Protein AF-0000000076810226 (afdb_homodimer)

Nearest PDB structures (foldseek):
  4o9y-assembly2_G  TM=5.290E-01  e=8.626E+00  Photorhabdus luminescens
  4o9y-assembly2_J  TM=5.041E-01  e=9.172E+00  Photorhabdus luminescens
  3mg2-assembly2_A  TM=4.143E-01  e=9.753E+00  Synechocystis sp. PCC 6803
  8tv0-assembly1_E  TM=2.786E-01  e=3.653E+00  Xenorhabdus nematophila
  4o9y-assembly2_G  TM=5.292E-01  e=8.614E+00  Photorhabdus luminescens

Structure (mmCIF, N/CA/C/O backbone):
data_AF-0000000076810226-model_v1
#
loop_
_entity.id
_entity.type
_entity.pdbx_description
1 polymer 'Calcineurin-like phosphoesterase domain-containing protein'
#
loop_
_atom_site.group_PDB
_atom_site.id
_atom_site.type_symbol
_atom_site.label_atom_id
_atom_site.label_alt_id
_atom_site.label_comp_id
_atom_site.label_asym_id
_atom_site.label_entity_id
_atom_site.label_seq_id
_atom_site.pdbx_PDB_ins_code
_atom_site.Cartn_x
_atom_site.Cartn_y
_atom_site.Cartn_z
_atom_site.occupancy
_atom_site.B_iso_or_equiv
_atom_site.auth_seq_id
_atom_site.auth_comp_id
_atom_site.auth_asym_id
_atom_site.auth_atom_id
_atom_site.pdbx_PDB_model_num
ATOM 1 N N . GLN A 1 1 ? 3.547 16.016 26.719 1 30.11 1 GLN A N 1
ATOM 2 C CA . GLN A 1 1 ? 2.854 15.977 25.438 1 30.11 1 GLN A CA 1
ATOM 3 C C . GLN A 1 1 ? 2.711 14.547 24.938 1 30.11 1 GLN A C 1
ATOM 5 O O . GLN A 1 1 ? 3.701 13.82 24.812 1 30.11 1 GLN A O 1
ATOM 10 N N . LYS A 1 2 ? 1.796 13.828 25.078 1 39.88 2 LYS A N 1
ATOM 11 C CA . LYS A 1 2 ? 1.624 12.414 24.75 1 39.88 2 LYS A CA 1
ATOM 12 C C . LYS A 1 2 ? 2.08 12.117 23.328 1 39.88 2 LYS A C 1
ATOM 14 O O . LYS A 1 2 ? 1.563 12.695 22.375 1 39.88 2 LYS A O 1
ATOM 19 N N . ASN A 1 3 ? 3.283 11.867 22.906 1 47.28 3 ASN A N 1
ATOM 20 C CA . ASN A 1 3 ? 3.93 11.617 21.625 1 47.28 3 ASN A CA 1
ATOM 21 C C . ASN A 1 3 ? 3.133 10.625 20.781 1 47.28 3 ASN A C 1
ATOM 23 O O . ASN A 1 3 ? 3.283 9.414 20.922 1 47.28 3 ASN A O 1
ATOM 27 N N . SER A 1 4 ? 1.855 10.922 20.656 1 57.16 4 SER A N 1
ATOM 28 C CA . SER A 1 4 ? 1.025 10 19.891 1 57.16 4 SER A CA 1
ATOM 29 C C . SER A 1 4 ? 1.732 9.555 18.609 1 57.16 4 SER A C 1
ATOM 31 O O . SER A 1 4 ? 2.299 10.375 17.891 1 57.16 4 SER A O 1
ATOM 33 N N . LEU A 1 5 ? 2.115 8.281 18.453 1 73.5 5 LEU A N 1
ATOM 34 C CA . LEU A 1 5 ? 2.75 7.629 17.328 1 73.5 5 LEU A CA 1
ATOM 35 C C . LEU A 1 5 ? 1.999 7.93 16.031 1 73.5 5 LEU A C 1
ATOM 37 O O . LEU A 1 5 ? 0.767 7.988 16.016 1 73.5 5 LEU A O 1
ATOM 41 N N . ALA A 1 6 ? 2.621 8.469 15.102 1 87.44 6 ALA A N 1
ATOM 42 C CA . ALA A 1 6 ? 2.047 8.641 13.766 1 87.44 6 ALA A CA 1
ATOM 43 C C . ALA A 1 6 ? 1.325 7.371 13.32 1 87.44 6 ALA A C 1
ATOM 45 O O . ALA A 1 6 ? 1.824 6.258 13.523 1 87.44 6 ALA A O 1
ATOM 46 N N . PRO A 1 7 ? 0.094 7.566 12.875 1 94.69 7 PRO A N 1
ATOM 47 C CA . PRO A 1 7 ? -0.571 6.367 12.359 1 94.69 7 PRO A CA 1
ATOM 48 C C . PRO A 1 7 ? 0.203 5.707 11.219 1 94.69 7 PRO A C 1
ATOM 50 O O . PRO A 1 7 ? 0.949 6.379 10.508 1 94.69 7 PRO A O 1
ATOM 53 N N . ALA A 1 8 ? 0.006 4.406 11.141 1 97.19 8 ALA A N 1
ATOM 54 C CA . ALA A 1 8 ? 0.662 3.621 10.094 1 97.19 8 ALA A CA 1
ATOM 55 C C . ALA A 1 8 ? -0.347 2.76 9.344 1 97.19 8 ALA A C 1
ATOM 57 O O . ALA A 1 8 ? -1.464 2.541 9.812 1 97.19 8 ALA A O 1
ATOM 58 N N . LEU A 1 9 ? 0.029 2.424 8.156 1 98.38 9 LEU A N 1
ATOM 59 C CA . LEU A 1 9 ? -0.697 1.476 7.32 1 98.38 9 LEU A CA 1
ATOM 60 C C . LEU A 1 9 ? 0.192 0.297 6.934 1 98.38 9 LEU A C 1
ATOM 62 O O . LEU A 1 9 ? 1.419 0.417 6.926 1 98.38 9 LEU A O 1
ATOM 66 N N . SER A 1 10 ? -0.451 -0.823 6.695 1 97.94 10 SER A N 1
ATOM 67 C CA . SER A 1 10 ? 0.273 -1.998 6.223 1 97.94 10 SER A CA 1
ATOM 68 C C . SER A 1 10 ? -0.376 -2.582 4.969 1 97.94 10 SER A C 1
ATOM 70 O O . SER A 1 10 ? -1.589 -2.467 4.781 1 97.94 10 SER A O 1
ATOM 72 N N . PHE A 1 11 ? 0.428 -3.156 4.09 1 97.62 11 PHE A N 1
ATOM 73 C CA . PHE A 1 11 ? -0.043 -3.742 2.84 1 97.62 11 PHE A CA 1
ATOM 74 C C . PHE A 1 11 ? 0.422 -5.188 2.711 1 97.62 11 PHE A C 1
ATOM 76 O O . PHE A 1 11 ? 1.622 -5.465 2.744 1 97.62 11 PHE A O 1
ATOM 83 N N . PHE A 1 12 ? -0.546 -6.059 2.629 1 95.25 12 PHE A N 1
ATOM 84 C CA . PHE A 1 12 ? -0.342 -7.484 2.404 1 95.25 12 PHE A CA 1
ATOM 85 C C . PHE A 1 12 ? -1.05 -7.938 1.134 1 95.25 12 PHE A C 1
ATOM 87 O O . PHE A 1 12 ? -2.137 -7.453 0.816 1 95.25 12 PHE A O 1
ATOM 94 N N . HIS A 1 13 ? -0.438 -8.977 0.531 1 95.75 13 HIS A N 1
ATOM 95 C CA . HIS A 1 13 ? -1.184 -9.531 -0.595 1 95.75 13 HIS A CA 1
ATOM 96 C C . HIS A 1 13 ? -2.168 -10.602 -0.133 1 95.75 13 HIS A C 1
ATOM 98 O O . HIS A 1 13 ? -3.346 -10.562 -0.494 1 95.75 13 HIS A O 1
ATOM 104 N N . ILE A 1 14 ? -1.67 -11.562 0.641 1 96.12 14 ILE A N 1
ATOM 105 C CA . ILE A 1 14 ? -2.492 -12.656 1.157 1 96.12 14 ILE A CA 1
ATOM 106 C C . ILE A 1 14 ? -3.025 -12.289 2.539 1 96.12 14 ILE A C 1
ATOM 108 O O . ILE A 1 14 ? -2.258 -11.914 3.428 1 96.12 14 ILE A O 1
ATOM 112 N N . PRO A 1 15 ? -4.32 -12.406 2.768 1 97.44 15 PRO A N 1
ATOM 113 C CA . PRO A 1 15 ? -4.887 -12.094 4.082 1 97.44 15 PRO A CA 1
ATOM 114 C C . PRO A 1 15 ? -4.441 -13.07 5.168 1 97.44 15 PRO A C 1
ATOM 116 O O . PRO A 1 15 ? -4.145 -14.227 4.871 1 97.44 15 PRO A O 1
ATOM 119 N N . ASN A 1 16 ? -4.344 -12.57 6.391 1 96.5 16 ASN A N 1
ATOM 120 C CA . ASN A 1 16 ? -4.234 -13.477 7.527 1 96.5 16 ASN A CA 1
ATOM 121 C C . ASN A 1 16 ? -5.555 -14.188 7.809 1 96.5 16 ASN A C 1
ATOM 123 O O . ASN A 1 16 ? -6.621 -13.695 7.434 1 96.5 16 ASN A O 1
ATOM 127 N N . PRO A 1 17 ? -5.562 -15.258 8.523 1 97.75 17 PRO A N 1
ATOM 128 C CA . PRO A 1 17 ? -6.758 -16.094 8.656 1 97.75 17 PRO A CA 1
ATOM 129 C C . PRO A 1 17 ? -7.91 -15.367 9.352 1 97.75 17 PRO A C 1
ATOM 131 O O . PRO A 1 17 ? -9.078 -15.609 9.031 1 97.75 17 PRO A O 1
ATOM 134 N N . GLU A 1 18 ? -7.574 -14.414 10.227 1 98.44 18 GLU A N 1
ATOM 135 C CA . GLU A 1 18 ? -8.609 -13.734 11.008 1 98.44 18 GLU A CA 1
ATOM 136 C C . GLU A 1 18 ? -9.531 -12.93 10.102 1 98.44 18 GLU A C 1
ATOM 138 O O . GLU A 1 18 ? -10.641 -12.57 10.508 1 98.44 18 GLU A O 1
ATOM 143 N N . VAL A 1 19 ? -9.094 -12.672 8.914 1 98.5 19 VAL A N 1
ATOM 144 C CA . VAL A 1 19 ? -9.898 -11.883 7.98 1 98.5 19 VAL A CA 1
ATOM 145 C C . VAL A 1 19 ? -11.188 -12.633 7.652 1 98.5 19 VAL A C 1
ATOM 147 O O . VAL A 1 19 ? -12.219 -12.016 7.387 1 98.5 19 VAL A O 1
ATOM 150 N N . ARG A 1 20 ? -11.211 -13.906 7.738 1 98.5 20 ARG A N 1
ATOM 151 C CA . ARG A 1 20 ? -12.406 -14.703 7.496 1 98.5 20 ARG A CA 1
ATOM 152 C C . ARG A 1 20 ? -13.516 -14.328 8.469 1 98.5 20 ARG A C 1
ATOM 154 O O . ARG A 1 20 ? -14.703 -14.398 8.133 1 98.5 20 ARG A O 1
ATOM 161 N N . GLU A 1 21 ? -13.148 -13.953 9.625 1 98.19 21 GLU A N 1
ATOM 162 C CA . GLU A 1 21 ? -14.102 -13.68 10.695 1 98.19 21 GLU A CA 1
ATOM 163 C C . GLU A 1 21 ? -14.891 -12.406 10.422 1 98.19 21 GLU A C 1
ATOM 165 O O . GLU A 1 21 ? -15.922 -12.156 11.047 1 98.19 21 GLU A O 1
ATOM 170 N N . LEU A 1 22 ? -14.461 -11.648 9.492 1 98.56 22 LEU A N 1
ATOM 171 C CA . LEU A 1 22 ? -15.125 -10.391 9.195 1 98.56 22 LEU A CA 1
ATOM 172 C C . LEU A 1 22 ? -16.5 -10.625 8.57 1 98.56 22 LEU A C 1
ATOM 174 O O . LEU A 1 22 ? -17.344 -9.727 8.547 1 98.56 22 LEU A O 1
ATOM 178 N N . TRP A 1 23 ? -16.703 -11.828 8.086 1 98.06 23 TRP A N 1
ATOM 179 C CA . TRP A 1 23 ? -18.016 -12.211 7.578 1 98.06 23 TRP A CA 1
ATOM 180 C C . TRP A 1 23 ? -19.094 -11.984 8.633 1 98.06 23 TRP A C 1
ATOM 182 O O . TRP A 1 23 ? -20.234 -11.641 8.297 1 98.06 23 TRP A O 1
ATOM 192 N N . TYR A 1 24 ? -18.734 -12.039 9.867 1 97.94 24 TYR A N 1
ATOM 193 C CA . TYR A 1 24 ? -19.703 -12 10.953 1 97.94 24 TYR A CA 1
ATOM 194 C C . TYR A 1 24 ? -19.781 -10.609 11.57 1 97.94 24 TYR A C 1
ATOM 196 O O . TYR A 1 24 ? -20.391 -10.422 12.625 1 97.94 24 TYR A O 1
ATOM 204 N N . THR A 1 25 ? -19.156 -9.617 10.922 1 97.5 25 THR A N 1
ATOM 205 C CA . THR A 1 25 ? -19.109 -8.266 11.461 1 97.5 25 THR A CA 1
ATOM 206 C C . THR A 1 25 ? -19.828 -7.285 10.539 1 97.5 25 THR A C 1
ATOM 208 O O . THR A 1 25 ? -20.359 -7.684 9.508 1 97.5 25 THR A O 1
ATOM 211 N N . ASP A 1 26 ? -19.906 -6.035 11.008 1 97.31 26 ASP A N 1
ATOM 212 C CA . ASP A 1 26 ? -20.453 -4.977 10.18 1 97.31 26 ASP A CA 1
ATOM 213 C C . ASP A 1 26 ? -19.422 -4.426 9.211 1 97.31 26 ASP A C 1
ATOM 215 O O . ASP A 1 26 ? -18.969 -3.281 9.352 1 97.31 26 ASP A O 1
ATOM 219 N N . PHE A 1 27 ? -19.094 -5.203 8.227 1 98.25 27 PHE A N 1
ATOM 220 C CA . PHE A 1 27 ? -18.109 -4.793 7.234 1 98.25 27 PHE A CA 1
ATOM 221 C C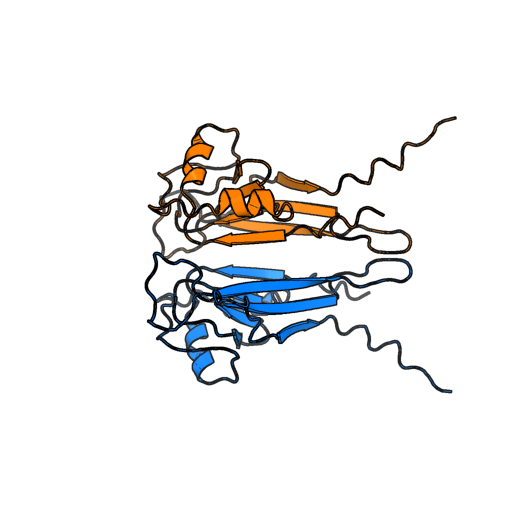 . PHE A 1 27 ? -18.75 -3.902 6.172 1 98.25 27 PHE A C 1
ATOM 223 O O . PHE A 1 27 ? -19.969 -3.865 6.039 1 98.25 27 PHE A O 1
ATOM 230 N N . LYS A 1 28 ? -17.984 -3.15 5.473 1 98.62 28 LYS A N 1
ATOM 231 C CA . LYS A 1 28 ? -18.422 -2.324 4.352 1 98.62 28 LYS A CA 1
ATOM 232 C C . LYS A 1 28 ? -17.875 -2.85 3.029 1 98.62 28 LYS A C 1
ATOM 234 O O . LYS A 1 28 ? -16.656 -3.076 2.906 1 98.62 28 LYS A O 1
ATOM 239 N N . GLY A 1 29 ? -18.75 -2.963 2.021 1 98.19 29 GLY A N 1
ATOM 240 C CA . GLY A 1 29 ? -18.359 -3.502 0.73 1 98.19 29 GLY A CA 1
ATOM 241 C C . GLY A 1 29 ? -18.922 -4.879 0.458 1 98.19 29 GLY A C 1
ATOM 242 O O . GLY A 1 29 ? -19.969 -5.242 1.011 1 98.19 29 GLY A O 1
ATOM 243 N N . GLU A 1 30 ? -18.234 -5.621 -0.425 1 97.75 30 GLU A N 1
ATOM 244 C CA . GLU A 1 30 ? -18.797 -6.879 -0.904 1 97.75 30 GLU A CA 1
ATOM 245 C C . GLU A 1 30 ? -17.906 -8.055 -0.541 1 97.75 30 GLU A C 1
ATOM 247 O O . GLU A 1 3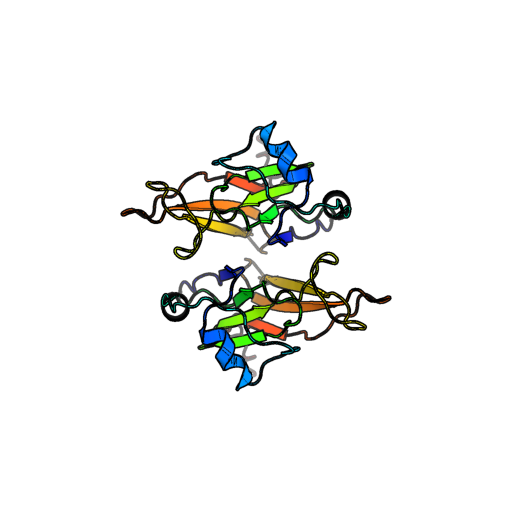0 ? -16.703 -8.031 -0.807 1 97.75 30 GLU A O 1
ATOM 252 N N . TYR A 1 31 ? -18.5 -9.023 0.134 1 97.62 31 TYR A N 1
ATOM 253 C CA . TYR A 1 31 ? -17.922 -10.312 0.474 1 97.62 31 TYR A CA 1
ATOM 254 C C . TYR A 1 31 ? -18.484 -11.422 -0.408 1 97.62 31 TYR A C 1
ATOM 256 O O . TYR A 1 31 ? -19.438 -12.109 -0.022 1 97.62 31 TYR A O 1
ATOM 264 N N . GLN A 1 32 ? -17.797 -11.711 -1.591 1 97.19 32 GLN A N 1
ATOM 265 C CA . GLN A 1 32 ? -18.438 -12.508 -2.623 1 97.19 32 GLN A CA 1
ATOM 266 C C . GLN A 1 32 ? -17.734 -13.852 -2.799 1 97.19 32 GLN A C 1
ATOM 268 O O . GLN A 1 32 ? -18.141 -14.672 -3.621 1 97.19 32 GLN A O 1
ATOM 273 N N . GLU A 1 33 ? -16.672 -14.109 -2.133 1 97.44 33 GLU A N 1
ATOM 274 C CA . GLU A 1 33 ? -15.977 -15.391 -2.166 1 97.44 33 GLU A CA 1
ATOM 275 C C . GLU A 1 33 ? -15.25 -15.648 -0.852 1 97.44 33 GLU A C 1
ATOM 277 O O . GLU A 1 33 ? -15.031 -14.734 -0.06 1 97.44 33 GLU A O 1
ATOM 282 N N . GLY A 1 34 ? -14.93 -16.922 -0.662 1 97.56 34 GLY A N 1
ATOM 283 C CA . GLY A 1 34 ? -14.141 -17.25 0.515 1 97.56 34 GLY A CA 1
ATOM 284 C C . GLY A 1 34 ? -12.797 -16.547 0.552 1 97.56 34 GLY A C 1
ATOM 285 O O . GLY A 1 34 ? -12.188 -16.312 -0.492 1 97.56 34 GLY A O 1
ATOM 286 N N . VAL A 1 35 ? -12.391 -16.266 1.744 1 98.19 35 VAL A N 1
ATOM 287 C CA . VAL A 1 35 ? -11.102 -15.594 1.908 1 98.19 35 VAL A CA 1
ATOM 288 C C . VAL A 1 35 ? -9.969 -16.594 1.712 1 98.19 35 VAL A C 1
ATOM 290 O O . VAL A 1 35 ? -9.852 -17.562 2.471 1 98.19 35 VAL A O 1
ATOM 293 N N . ALA A 1 36 ? -9.133 -16.391 0.644 1 97.12 36 ALA A N 1
ATOM 294 C CA . ALA A 1 36 ? -7.938 -17.203 0.421 1 97.12 36 ALA A CA 1
ATOM 295 C C . ALA A 1 36 ? -6.766 -16.719 1.266 1 97.12 36 ALA A C 1
ATOM 297 O O . ALA A 1 36 ? -5.848 -16.078 0.75 1 97.12 36 ALA A O 1
ATOM 298 N N . CYS A 1 37 ? -6.785 -17.094 2.494 1 96.19 37 CYS A N 1
ATOM 299 C CA . CYS A 1 37 ? -5.816 -16.609 3.477 1 96.19 37 CYS A CA 1
ATOM 300 C C . CYS A 1 37 ? -4.699 -17.625 3.676 1 96.19 37 CYS A C 1
ATOM 302 O O . CYS A 1 37 ? -4.758 -18.734 3.145 1 96.19 37 CYS A O 1
ATOM 304 N N . SER A 1 38 ? -3.715 -17.188 4.398 1 92.88 38 SER A N 1
ATOM 305 C CA . SER A 1 38 ? -2.652 -18.094 4.801 1 92.88 38 SER A CA 1
ATOM 306 C C . SER A 1 38 ? -3.205 -19.266 5.605 1 92.88 38 SER A C 1
ATOM 308 O O . SER A 1 38 ? -4.191 -19.125 6.332 1 92.88 38 SER A O 1
ATOM 310 N N . LEU A 1 39 ? -2.549 -20.344 5.48 1 91.25 39 LEU A N 1
ATOM 311 C CA . LEU A 1 39 ? -2.975 -21.531 6.223 1 91.25 39 LEU A CA 1
ATOM 312 C C . LEU A 1 39 ? -2.574 -21.422 7.688 1 91.25 39 LEU A C 1
ATOM 314 O O . LEU A 1 39 ? -3.299 -21.891 8.57 1 91.25 39 LEU A O 1
ATOM 318 N N . ILE A 1 40 ? -1.525 -20.734 7.859 1 90.62 40 ILE A N 1
ATOM 319 C CA . ILE A 1 40 ? -0.962 -20.625 9.203 1 90.62 40 ILE A CA 1
ATOM 320 C C . ILE A 1 40 ? -1.235 -19.234 9.773 1 90.62 40 ILE A C 1
ATOM 322 O O . ILE A 1 40 ? -1.101 -18.234 9.07 1 90.62 40 ILE A O 1
ATOM 326 N N . ASN A 1 41 ? -1.638 -19.203 11.031 1 93.38 41 ASN A N 1
ATOM 327 C CA . ASN A 1 41 ? -1.733 -17.953 11.773 1 93.38 41 ASN A CA 1
ATOM 328 C C . ASN A 1 41 ? -0.398 -17.578 12.406 1 93.38 41 ASN A C 1
ATOM 330 O O . ASN A 1 41 ? 0.016 -18.172 13.398 1 93.38 41 ASN A O 1
ATOM 334 N N . SER A 1 42 ? 0.23 -16.641 11.836 1 90.56 42 SER A N 1
ATOM 335 C CA . SER A 1 42 ? 1.569 -16.266 12.281 1 90.56 42 SER A CA 1
ATOM 336 C C . SER A 1 42 ? 1.513 -15.352 13.5 1 90.56 42 SER A C 1
ATOM 338 O O . SER A 1 42 ? 2.537 -15.078 14.125 1 90.56 42 SER A O 1
ATOM 340 N N . GLY A 1 43 ? 0.384 -14.828 13.867 1 94.62 43 GLY A N 1
ATOM 341 C CA . GLY A 1 43 ? 0.247 -13.883 14.969 1 94.62 43 GLY A CA 1
ATOM 342 C C . GLY A 1 43 ? 0.407 -12.438 14.539 1 94.62 43 GLY A C 1
ATOM 343 O O . GLY A 1 43 ? 0.628 -11.562 15.375 1 94.62 43 GLY A O 1
ATOM 344 N N . VAL A 1 44 ? 0.287 -12.242 13.289 1 95 44 VAL A N 1
ATOM 345 C CA . VAL A 1 44 ? 0.534 -10.906 12.758 1 95 44 VAL A CA 1
ATOM 346 C C . VAL A 1 44 ? -0.501 -9.93 13.312 1 95 44 VAL A C 1
ATOM 348 O O . VAL A 1 44 ? -0.164 -8.797 13.68 1 95 44 VAL A O 1
ATOM 351 N N . LEU A 1 45 ? -1.755 -10.352 13.406 1 97.56 45 LEU A N 1
ATOM 352 C CA . LEU A 1 45 ? -2.777 -9.461 13.945 1 97.56 45 LEU A CA 1
ATOM 353 C C . LEU A 1 45 ? -2.443 -9.047 15.375 1 97.56 45 LEU A C 1
ATOM 355 O O . LEU A 1 45 ? -2.459 -7.855 15.703 1 97.56 45 LEU A O 1
ATOM 359 N N . ASP A 1 46 ? -2.092 -9.984 16.188 1 97.81 46 ASP A N 1
ATOM 360 C CA . ASP A 1 46 ? -1.76 -9.688 17.578 1 97.81 46 ASP A CA 1
ATOM 361 C C . ASP A 1 46 ? -0.579 -8.719 17.656 1 97.81 46 ASP A C 1
ATOM 363 O O . ASP A 1 46 ? -0.564 -7.828 18.516 1 97.81 46 ASP A O 1
ATOM 367 N N . THR A 1 47 ? 0.354 -8.969 16.812 1 96.31 47 THR A N 1
ATOM 368 C CA . THR A 1 47 ? 1.532 -8.109 16.797 1 96.31 47 THR A CA 1
ATOM 369 C C . THR A 1 47 ? 1.156 -6.684 16.406 1 96.31 47 THR A C 1
ATOM 371 O O . THR A 1 47 ? 1.553 -5.727 17.078 1 96.31 47 THR A O 1
ATOM 374 N N . LEU A 1 48 ? 0.384 -6.52 15.344 1 96.88 48 LEU A N 1
ATOM 375 C CA . LEU A 1 48 ? -0.032 -5.195 14.898 1 96.88 48 LEU A CA 1
ATOM 376 C C . LEU A 1 48 ? -0.844 -4.488 15.984 1 96.88 48 LEU A C 1
ATOM 378 O O . LEU A 1 48 ? -0.658 -3.293 16.219 1 96.88 48 LEU A O 1
ATOM 382 N N . VAL A 1 49 ? -1.686 -5.227 16.641 1 97.69 49 VAL A N 1
ATOM 383 C CA . VAL A 1 49 ? -2.512 -4.66 17.703 1 97.69 49 VAL A CA 1
ATOM 384 C C . VAL A 1 49 ? -1.623 -4.191 18.859 1 97.69 49 VAL A C 1
ATOM 386 O O . VAL A 1 49 ? -1.822 -3.102 19.406 1 97.69 49 VAL A O 1
ATOM 389 N N . SER A 1 50 ? -0.657 -4.961 19.172 1 96.88 50 SER A N 1
ATOM 390 C CA . SER A 1 50 ? 0.235 -4.633 20.281 1 96.88 50 SER A CA 1
ATOM 391 C C . SER A 1 50 ? 1.061 -3.387 19.984 1 96.88 50 SER A C 1
ATOM 393 O O . SER A 1 50 ? 1.371 -2.609 20.891 1 96.88 50 SER A O 1
ATOM 395 N N . MET A 1 51 ? 1.458 -3.205 18.734 1 95.19 51 MET A N 1
ATOM 396 C CA . MET A 1 51 ? 2.221 -2.025 18.344 1 95.19 51 MET A CA 1
ATOM 397 C C . MET A 1 51 ? 1.38 -0.761 18.484 1 95.19 51 MET A C 1
ATOM 399 O O . MET A 1 51 ? 1.896 0.291 18.859 1 95.19 51 MET A O 1
ATOM 403 N N . GLY A 1 52 ? 0.112 -0.862 18.047 1 95.25 52 GLY A N 1
ATOM 404 C CA . GLY A 1 52 ? -0.859 0.175 18.359 1 95.25 52 GLY A CA 1
ATOM 405 C C . GLY A 1 52 ? -0.903 1.281 17.328 1 95.25 52 GLY A C 1
ATOM 406 O O . GLY A 1 52 ? -1.826 2.098 17.312 1 95.25 52 GLY A O 1
ATOM 407 N N . ASP A 1 53 ? 0.08 1.294 16.406 1 95.38 53 ASP A N 1
ATOM 408 C CA . ASP A 1 53 ? 0.166 2.42 15.484 1 95.38 53 ASP A CA 1
ATOM 409 C C . ASP A 1 53 ? -0.541 2.105 14.172 1 95.38 53 ASP A C 1
ATOM 411 O O . ASP A 1 53 ? -0.974 3.014 13.461 1 95.38 53 ASP A O 1
ATOM 415 N N . VAL A 1 54 ? -0.722 0.83 13.781 1 97.56 54 VAL A N 1
ATOM 416 C CA . VAL A 1 54 ? -1.328 0.465 12.5 1 97.56 54 VAL A CA 1
ATOM 417 C C . VAL A 1 54 ? -2.844 0.63 12.586 1 97.56 54 VAL A C 1
ATOM 419 O O . VAL A 1 54 ? -3.496 0.022 13.438 1 97.56 54 VAL A O 1
ATOM 422 N N . LYS A 1 55 ? -3.383 1.431 11.633 1 97.94 55 LYS A N 1
ATOM 423 C CA . LYS A 1 55 ? -4.809 1.738 11.68 1 97.94 55 LYS A CA 1
ATOM 424 C C . LYS A 1 55 ? -5.551 1.067 10.523 1 97.94 55 LYS A C 1
ATOM 426 O O . LYS A 1 55 ? -6.781 0.952 10.555 1 97.94 55 LYS A O 1
ATOM 431 N N . GLY A 1 56 ? -4.816 0.639 9.562 1 98.5 56 GLY A N 1
ATOM 432 C CA . GLY A 1 56 ? -5.391 -0.051 8.414 1 98.5 56 GLY A CA 1
ATOM 433 C C . GLY A 1 56 ? -4.426 -1.019 7.758 1 98.5 56 GLY A C 1
ATOM 434 O O . GLY A 1 56 ? -3.234 -0.732 7.641 1 98.5 56 GLY A O 1
ATOM 435 N N . VAL A 1 57 ? -4.953 -2.141 7.398 1 98.69 57 VAL A N 1
ATOM 436 C CA . VAL A 1 57 ? -4.246 -3.133 6.59 1 98.69 57 VAL A CA 1
ATOM 437 C C . VAL A 1 57 ? -4.957 -3.309 5.25 1 98.69 57 VAL A C 1
ATOM 439 O O . VAL A 1 57 ? -6.18 -3.49 5.207 1 98.69 57 VAL A O 1
ATOM 442 N N . PHE A 1 58 ? -4.191 -3.289 4.172 1 98.56 58 PHE A N 1
ATOM 443 C CA . PHE A 1 58 ? -4.766 -3.404 2.836 1 98.56 58 PHE A CA 1
ATOM 444 C C . PHE A 1 58 ? -4.312 -4.695 2.162 1 98.56 58 PHE A C 1
ATOM 446 O O . PHE A 1 58 ? -3.139 -5.059 2.232 1 98.56 58 PHE A O 1
ATOM 453 N N . LEU A 1 59 ? -5.277 -5.352 1.566 1 98.19 59 LEU A N 1
ATOM 454 C CA . LEU A 1 59 ? -5.113 -6.723 1.103 1 98.19 59 LEU A CA 1
ATOM 455 C C . LEU A 1 59 ? -5.414 -6.836 -0.388 1 98.19 59 LEU A C 1
ATOM 457 O O . LEU A 1 59 ? -6.109 -5.984 -0.95 1 98.19 59 LEU A O 1
ATOM 461 N N . GLY A 1 60 ? -4.945 -7.895 -1.038 1 96.75 60 GLY A N 1
ATOM 462 C CA . GLY A 1 60 ? -5.285 -8.281 -2.398 1 96.75 60 GLY A CA 1
ATOM 463 C C . GLY A 1 60 ? -5.66 -9.742 -2.529 1 96.75 60 GLY A C 1
ATOM 464 O O . GLY A 1 60 ? -6.477 -10.25 -1.758 1 96.75 60 GLY A O 1
ATOM 465 N N . HIS A 1 61 ? -5.309 -10.414 -3.496 1 95.31 61 HIS A N 1
ATOM 466 C CA . HIS A 1 61 ? -5.352 -11.859 -3.703 1 95.31 61 HIS A CA 1
ATOM 467 C C . HIS A 1 61 ? -6.734 -12.312 -4.156 1 95.31 61 HIS A C 1
ATOM 469 O O . HIS A 1 61 ? -6.859 -13.07 -5.121 1 95.31 61 HIS A O 1
ATOM 475 N N . ASP A 1 62 ? -7.789 -11.836 -3.469 1 96.56 62 ASP A N 1
ATOM 476 C CA . ASP A 1 62 ? -9.156 -12.211 -3.836 1 96.56 62 ASP A CA 1
ATOM 477 C C . ASP A 1 62 ? -9.805 -11.125 -4.695 1 96.56 62 ASP A C 1
ATOM 479 O O . ASP A 1 62 ? -10.016 -10 -4.234 1 96.56 62 ASP A O 1
ATOM 483 N N . HIS A 1 63 ? -10.25 -11.508 -5.855 1 95.81 63 HIS A N 1
ATOM 484 C CA . HIS A 1 63 ? -10.617 -10.477 -6.82 1 95.81 63 HIS A CA 1
ATOM 485 C C . HIS A 1 63 ? -12.109 -10.18 -6.766 1 95.81 63 HIS A C 1
ATOM 487 O O . HIS A 1 63 ? -12.594 -9.266 -7.445 1 95.81 63 HIS A O 1
ATOM 493 N N . LEU A 1 64 ? -12.812 -10.945 -5.926 1 96.5 64 LEU A N 1
ATOM 494 C CA . LEU A 1 64 ? -14.242 -10.703 -5.816 1 96.5 64 LEU A CA 1
ATOM 495 C C . LEU A 1 64 ? -14.602 -10.148 -4.441 1 96.5 64 LEU A C 1
ATOM 497 O O . LEU A 1 64 ? -15.781 -9.992 -4.113 1 96.5 64 LEU A O 1
ATOM 501 N N . ASN A 1 65 ? -13.57 -9.945 -3.633 1 97.81 65 ASN A N 1
ATOM 502 C CA . ASN A 1 65 ? -13.75 -9.289 -2.338 1 97.81 65 ASN A CA 1
ATOM 503 C C . ASN A 1 65 ? -13.25 -7.852 -2.361 1 97.81 65 ASN A C 1
ATOM 505 O O . ASN A 1 65 ? -12.164 -7.574 -2.865 1 97.81 65 ASN A O 1
ATOM 509 N N . ASP A 1 66 ? -14.094 -6.934 -1.881 1 98.12 66 ASP A N 1
ATOM 510 C CA . ASP A 1 66 ? -13.656 -5.551 -1.765 1 98.12 66 ASP A CA 1
ATOM 511 C C . ASP A 1 66 ? -14.055 -4.953 -0.417 1 98.12 66 ASP A C 1
ATOM 513 O O . ASP A 1 66 ? -14.109 -3.732 -0.261 1 98.12 66 ASP A O 1
ATOM 517 N N . PHE A 1 67 ? -14.328 -5.727 0.574 1 98.62 67 PHE A N 1
ATOM 518 C CA . PHE A 1 67 ? -14.875 -5.285 1.849 1 98.62 67 PHE A CA 1
ATOM 519 C C . PHE A 1 67 ? -13.781 -4.746 2.76 1 98.62 67 PHE A C 1
ATOM 521 O O . PHE A 1 67 ? -12.594 -5.008 2.533 1 98.62 67 PHE A O 1
ATOM 528 N N . CYS A 1 68 ? -14.219 -4.008 3.711 1 98.69 68 CYS A N 1
ATOM 529 C CA . CYS A 1 68 ? -13.445 -3.521 4.844 1 98.69 68 CYS A CA 1
ATOM 530 C C . CYS A 1 68 ? -14.133 -3.865 6.164 1 98.69 68 CYS A C 1
ATOM 532 O O . CYS A 1 68 ? -15.336 -3.646 6.316 1 98.69 68 CYS A O 1
ATOM 534 N N . GLY A 1 69 ? -13.383 -4.387 7.078 1 98.62 69 GLY A N 1
ATOM 535 C CA . GLY A 1 69 ? -13.891 -4.668 8.406 1 98.62 69 GLY A CA 1
ATOM 536 C C . GLY A 1 69 ? -12.867 -4.438 9.5 1 98.62 69 GLY A C 1
ATOM 537 O O . GLY A 1 69 ? -11.672 -4.285 9.219 1 98.62 69 GLY A O 1
ATOM 538 N N . ASN A 1 70 ? -13.391 -4.367 10.703 1 98.62 70 ASN A N 1
ATOM 539 C CA . ASN A 1 70 ? -12.547 -4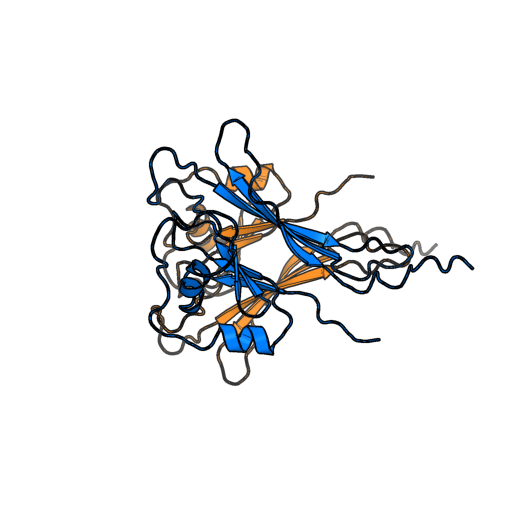.02 11.844 1 98.62 70 ASN A CA 1
ATOM 540 C C . ASN A 1 70 ? -12.195 -5.25 12.68 1 98.62 70 ASN A C 1
ATOM 542 O O . ASN A 1 70 ? -13.078 -6.039 13.023 1 98.62 70 ASN A O 1
ATOM 546 N N . LEU A 1 71 ? -10.977 -5.488 12.844 1 98.44 71 LEU A N 1
ATOM 547 C CA . LEU A 1 71 ? -10.461 -6.508 13.75 1 98.44 71 LEU A CA 1
ATOM 548 C C . LEU A 1 71 ? -9.641 -5.879 14.867 1 98.44 71 LEU A C 1
ATOM 550 O O . LEU A 1 71 ? -8.508 -5.453 14.641 1 98.44 71 LEU A O 1
ATOM 554 N N . ASN A 1 72 ? -10.195 -5.754 16.062 1 97.88 72 ASN A N 1
ATOM 555 C CA . ASN A 1 72 ? -9.516 -5.27 17.25 1 97.88 72 ASN A CA 1
ATOM 556 C C . ASN A 1 72 ? -8.945 -3.865 17.047 1 97.88 72 ASN A C 1
ATOM 558 O O . ASN A 1 72 ? -7.801 -3.596 17.406 1 97.88 72 ASN A O 1
ATOM 562 N N . GLY A 1 73 ? -9.648 -3.047 16.344 1 97.38 73 GLY A N 1
ATOM 563 C CA . GLY A 1 73 ? -9.281 -1.646 16.234 1 97.38 73 GLY A CA 1
ATOM 564 C C . GLY A 1 73 ? -8.492 -1.335 14.977 1 97.38 73 GLY A C 1
ATOM 565 O O . GLY A 1 73 ? -8.117 -0.185 14.742 1 97.38 73 GLY A O 1
ATOM 566 N N . ILE A 1 74 ? -8.281 -2.33 14.117 1 98.19 74 ILE A N 1
ATOM 567 C CA . ILE A 1 74 ? -7.566 -2.158 12.859 1 98.19 74 ILE A CA 1
ATOM 568 C C . ILE A 1 74 ? -8.477 -2.521 11.695 1 98.19 74 ILE A C 1
ATOM 570 O O . ILE A 1 74 ? -9.133 -3.564 11.711 1 98.19 74 ILE A O 1
ATOM 574 N N . TRP A 1 75 ? -8.555 -1.658 10.742 1 98.69 75 TRP A N 1
ATOM 575 C CA . TRP A 1 75 ? -9.359 -1.948 9.555 1 98.69 75 TRP A CA 1
ATOM 576 C C . TRP A 1 75 ? -8.578 -2.818 8.57 1 98.69 75 TRP A C 1
ATOM 578 O O . TRP A 1 75 ? -7.418 -2.537 8.266 1 98.69 75 TRP A O 1
ATOM 588 N N . PHE A 1 76 ? -9.18 -3.875 8.164 1 98.81 76 PHE A N 1
ATOM 589 C CA . PHE A 1 76 ? -8.68 -4.699 7.074 1 98.81 76 PHE A CA 1
ATOM 590 C C . PHE A 1 76 ? -9.516 -4.496 5.816 1 98.81 76 PHE A C 1
ATOM 592 O O . PHE A 1 76 ? -10.727 -4.738 5.824 1 98.81 76 PHE A O 1
ATOM 599 N N . CYS A 1 77 ? -8.844 -4.035 4.699 1 98.88 77 CYS A N 1
ATOM 600 C CA . CYS A 1 77 ? -9.586 -3.605 3.518 1 98.88 77 CYS A CA 1
ATOM 601 C C . CYS A 1 77 ? -8.984 -4.203 2.25 1 98.88 77 CYS A C 1
ATOM 603 O O . CYS A 1 77 ? -7.785 -4.082 2.012 1 98.88 77 CYS A O 1
ATOM 605 N N . TYR A 1 78 ? -9.797 -4.84 1.426 1 98.56 78 TYR A N 1
ATOM 606 C CA . TYR A 1 78 ? -9.359 -5.34 0.125 1 98.56 78 TYR A CA 1
ATOM 607 C C . TYR A 1 78 ? -9.211 -4.195 -0.874 1 98.56 78 TYR A C 1
ATOM 609 O O . TYR A 1 78 ? -9.938 -3.203 -0.803 1 98.56 78 TYR A O 1
ATOM 617 N N . GLY A 1 79 ? -8.32 -4.336 -1.819 1 95.44 79 GLY A N 1
ATOM 618 C CA . GLY A 1 79 ? -8.094 -3.377 -2.889 1 95.44 79 GLY A CA 1
ATOM 619 C C . GLY A 1 79 ? -9.195 -3.389 -3.939 1 95.44 79 GLY A C 1
ATOM 620 O O . GLY A 1 79 ? -9.375 -2.408 -4.66 1 95.44 79 GLY A O 1
ATOM 621 N N . GLY A 1 80 ? -9.891 -4.523 -4.172 1 90.88 80 GLY A N 1
ATOM 622 C CA . GLY A 1 80 ? -11.07 -4.562 -5.016 1 90.88 80 GLY A CA 1
ATOM 623 C C . GLY A 1 80 ? -10.836 -5.234 -6.352 1 90.88 80 GLY A C 1
ATOM 624 O O . GLY A 1 80 ? -11.695 -5.199 -7.234 1 90.88 80 GLY A O 1
ATOM 625 N N . GLY A 1 81 ? -9.641 -5.777 -6.688 1 88.69 81 GLY A N 1
ATOM 626 C CA . GLY A 1 81 ? -9.406 -6.531 -7.91 1 88.69 81 GLY A CA 1
ATOM 627 C C . GLY A 1 81 ? -9.297 -5.652 -9.141 1 88.69 81 GLY A C 1
ATOM 628 O O . GLY A 1 81 ? -10.078 -5.793 -10.086 1 88.69 81 GLY A O 1
ATOM 629 N N . PHE A 1 82 ? -8.43 -4.859 -9.367 1 85.19 82 PHE A N 1
ATOM 630 C CA . PHE A 1 82 ? -8.219 -3.842 -10.391 1 85.19 82 PHE A CA 1
ATOM 631 C C . PHE A 1 82 ? -7.836 -4.484 -11.719 1 85.19 82 PHE A C 1
ATOM 633 O O . PHE A 1 82 ? -8.203 -3.984 -12.781 1 85.19 82 PHE A O 1
ATOM 640 N N . GLY A 1 83 ? -7.223 -5.586 -11.695 1 81.56 83 GLY A N 1
ATOM 641 C CA . GLY A 1 83 ? -6.586 -6.121 -12.891 1 81.56 83 GLY A CA 1
ATOM 642 C C . GLY A 1 83 ? -7.547 -6.867 -13.797 1 81.56 83 GLY A C 1
ATOM 643 O O . GLY A 1 83 ? -8.266 -7.758 -13.344 1 81.56 83 GLY A O 1
ATOM 644 N N . TYR A 1 84 ? -7.555 -6.539 -15.055 1 79.44 84 TYR A N 1
ATOM 645 C CA . TYR A 1 84 ? -8.477 -7.141 -16.016 1 79.44 84 TYR A CA 1
ATOM 646 C C . TYR A 1 84 ? -7.988 -8.523 -16.438 1 79.44 84 TYR A C 1
ATOM 648 O O . TYR A 1 84 ? -8.75 -9.312 -17 1 79.44 84 TYR A O 1
ATOM 656 N N . HIS A 1 85 ? -6.812 -8.766 -16.172 1 79.44 85 HIS A N 1
ATOM 657 C CA . HIS A 1 85 ? -6.336 -10.062 -16.625 1 79.44 85 HIS A CA 1
ATOM 658 C C . HIS A 1 85 ? -6.461 -11.117 -15.539 1 79.44 85 HIS A C 1
ATOM 660 O O . HIS A 1 85 ? -6.07 -12.266 -15.734 1 79.44 85 HIS A O 1
ATOM 666 N N . ALA A 1 86 ? -6.984 -10.734 -14.461 1 83.69 86 ALA A N 1
ATOM 667 C CA . ALA A 1 86 ? -7.332 -11.672 -13.398 1 83.69 86 ALA A CA 1
ATOM 668 C C . ALA A 1 86 ? -8.789 -12.109 -13.508 1 83.69 86 ALA A C 1
ATOM 670 O O . ALA A 1 86 ? -9.562 -11.523 -14.273 1 83.69 86 ALA A O 1
ATOM 671 N N . TYR A 1 87 ? -9.125 -13.188 -12.734 1 89.06 87 TYR A N 1
ATOM 672 C CA . TYR A 1 87 ? -10.508 -13.641 -12.742 1 89.06 87 TYR A CA 1
ATOM 673 C C . TYR A 1 87 ? -11.438 -12.562 -12.211 1 89.06 87 TYR A C 1
ATOM 675 O O . TYR A 1 87 ? -11 -11.617 -11.555 1 89.06 87 TYR A O 1
ATOM 683 N N . GLY A 1 88 ? -12.625 -12.617 -12.664 1 89.88 88 GLY A N 1
ATOM 684 C CA . GLY A 1 88 ? -13.68 -11.695 -12.266 1 89.88 88 GLY A CA 1
ATOM 685 C C . GLY A 1 88 ? -15.07 -12.289 -12.414 1 89.88 88 GLY A C 1
ATOM 686 O O . GLY A 1 88 ? -15.234 -13.508 -12.445 1 89.88 88 GLY A O 1
ATOM 687 N N . ARG A 1 89 ? -15.969 -11.5 -12.227 1 90.62 89 ARG A N 1
ATOM 688 C CA . ARG A 1 89 ? -17.375 -11.852 -12.414 1 90.62 89 ARG A CA 1
ATOM 689 C C . ARG A 1 89 ? -18.047 -10.898 -13.398 1 90.62 89 ARG A C 1
ATOM 691 O O . ARG A 1 89 ? -17.891 -9.68 -13.297 1 90.62 89 ARG A O 1
ATOM 698 N N . PRO A 1 90 ? -18.75 -11.57 -14.336 1 89.12 90 PRO A N 1
ATOM 699 C CA . PRO A 1 90 ? -19.469 -10.695 -15.258 1 89.12 90 PRO A CA 1
ATOM 700 C C . PRO A 1 90 ? -20.375 -9.688 -14.539 1 89.12 90 PRO A C 1
ATOM 702 O O . PRO A 1 90 ? -20.984 -10.023 -13.523 1 89.12 90 PRO A O 1
ATOM 705 N N . HIS A 1 91 ? -20.344 -8.414 -14.953 1 89.25 91 HIS A N 1
ATOM 706 C CA . HIS A 1 91 ? -21.219 -7.336 -14.477 1 89.25 91 HIS A CA 1
ATOM 707 C C . HIS A 1 91 ? -20.75 -6.82 -13.117 1 89.25 91 HIS A C 1
ATOM 709 O O . HIS A 1 91 ? -21.5 -6.117 -12.43 1 89.25 91 HIS A O 1
ATOM 715 N N . TRP A 1 92 ? -19.688 -7.309 -12.703 1 92.12 92 TRP A N 1
ATOM 716 C CA . TRP A 1 92 ? -19.047 -6.742 -11.523 1 92.12 92 TRP A CA 1
ATOM 717 C C . TRP A 1 92 ? -17.797 -5.941 -11.914 1 92.12 92 TRP A C 1
ATOM 719 O O . TRP A 1 92 ? -16.719 -6.508 -12.078 1 92.12 92 TRP A O 1
ATOM 729 N N . PRO A 1 93 ? -18.016 -4.691 -12.062 1 93.31 93 PRO A N 1
ATOM 730 C CA . PRO A 1 93 ? -16.922 -3.891 -12.578 1 93.31 93 PRO A CA 1
ATOM 731 C C . PRO A 1 93 ? -15.68 -3.943 -11.688 1 93.31 93 PRO A C 1
ATOM 733 O O . PRO A 1 93 ? -15.797 -4.016 -10.461 1 93.31 93 PRO A O 1
ATOM 736 N N . ARG A 1 94 ? -14.547 -3.875 -12.359 1 94.44 94 ARG A N 1
ATOM 737 C CA . ARG A 1 94 ? -13.297 -3.715 -11.625 1 94.44 94 ARG A CA 1
ATOM 738 C C . ARG A 1 94 ? -13.297 -2.424 -10.812 1 94.44 94 ARG A C 1
ATOM 740 O O . ARG A 1 94 ? -14.086 -1.512 -11.094 1 94.44 94 ARG A O 1
ATOM 747 N N . ARG A 1 95 ? -12.453 -2.42 -9.797 1 95.75 95 ARG A N 1
ATOM 748 C CA . ARG A 1 95 ? -12.375 -1.215 -8.977 1 95.75 95 ARG A CA 1
ATOM 749 C C . ARG A 1 95 ? -10.984 -1.064 -8.352 1 95.75 95 ARG A C 1
ATOM 751 O O . ARG A 1 95 ? -10.227 -2.029 -8.281 1 95.75 95 ARG A O 1
ATOM 758 N N . ALA A 1 96 ? -10.695 0.122 -8.008 1 96 96 ALA A N 1
ATOM 759 C CA . ALA A 1 96 ? -9.477 0.476 -7.289 1 96 96 ALA A CA 1
ATOM 760 C C . ALA A 1 96 ? -9.805 1.149 -5.961 1 96 96 ALA A C 1
ATOM 762 O O . ALA A 1 96 ? -10.719 1.968 -5.879 1 96 96 ALA A O 1
ATOM 763 N N . ARG A 1 97 ? -9.102 0.776 -4.953 1 98.12 97 ARG A N 1
ATOM 764 C CA . ARG A 1 97 ? -9.297 1.444 -3.672 1 98.12 97 ARG A CA 1
ATOM 765 C C . ARG A 1 97 ? -8.375 2.65 -3.539 1 98.12 97 ARG A C 1
ATOM 767 O O . ARG A 1 97 ? -7.191 2.578 -3.887 1 98.12 97 ARG A O 1
ATOM 774 N N . VAL A 1 98 ? -8.93 3.74 -3.016 1 97.88 98 VAL A N 1
ATOM 775 C CA . VAL A 1 98 ? -8.203 4.98 -2.748 1 97.88 98 VAL A CA 1
ATOM 776 C C . VAL A 1 98 ? -8.07 5.184 -1.24 1 97.88 98 VAL A C 1
ATOM 778 O O . VAL A 1 98 ? -9.023 4.965 -0.49 1 97.88 98 VAL A O 1
ATOM 781 N N . ILE A 1 99 ? -6.844 5.441 -0.817 1 98.31 99 ILE A N 1
ATOM 782 C CA . ILE A 1 99 ? -6.559 5.844 0.555 1 98.31 99 ILE A CA 1
ATOM 783 C C . ILE A 1 99 ? -6.156 7.316 0.588 1 98.31 99 ILE A C 1
ATOM 785 O O . ILE A 1 99 ? -5.242 7.73 -0.131 1 98.31 99 ILE A O 1
ATOM 789 N N . TYR A 1 100 ? -6.891 8.086 1.396 1 96.31 100 TYR A N 1
ATOM 790 C CA . TYR A 1 100 ? -6.68 9.523 1.476 1 96.31 100 TYR A CA 1
ATOM 791 C C . TYR A 1 100 ? -6.336 9.945 2.898 1 96.31 100 TYR A C 1
ATOM 793 O O . TYR A 1 100 ? -7.105 9.703 3.828 1 96.31 100 TYR A O 1
ATOM 801 N N . THR A 1 101 ? -5.133 10.5 3.062 1 94.06 101 THR A N 1
ATOM 802 C CA . THR A 1 101 ? -4.703 11.016 4.359 1 94.06 101 THR A CA 1
ATOM 803 C C . THR A 1 101 ? -4.809 12.531 4.402 1 94.06 101 THR A C 1
ATOM 805 O O . THR A 1 101 ? -4.199 13.227 3.58 1 94.06 101 THR A O 1
ATOM 808 N N . GLN A 1 102 ? -5.562 12.945 5.328 1 90.75 102 GLN A N 1
ATOM 809 C CA . GLN A 1 102 ? -5.707 14.383 5.527 1 90.75 102 GLN A CA 1
ATOM 810 C C . GLN A 1 102 ? -4.773 14.875 6.633 1 90.75 102 GLN A C 1
ATOM 812 O O . GLN A 1 102 ? -4.715 14.289 7.715 1 90.75 102 GLN A O 1
ATOM 817 N N . LEU A 1 103 ? -4.082 15.93 6.316 1 86.56 103 LEU A N 1
ATOM 818 C CA . LEU A 1 103 ? -3.197 16.531 7.312 1 86.56 103 LEU A CA 1
ATOM 819 C C . LEU A 1 103 ? -3.916 17.625 8.086 1 86.56 103 LEU A C 1
ATOM 821 O O . LEU A 1 103 ? -4.84 18.25 7.57 1 86.56 103 LEU A O 1
ATOM 825 N N . LYS A 1 104 ? -3.5 17.766 9.305 1 81.62 104 LYS A N 1
ATOM 826 C CA . LYS A 1 104 ? -4.047 18.844 10.141 1 81.62 104 LYS A CA 1
ATOM 827 C C . LYS A 1 104 ? -3.648 20.219 9.602 1 81.62 104 LYS A C 1
ATOM 829 O O . LYS A 1 104 ? -2.514 20.406 9.164 1 81.62 104 LYS A O 1
ATOM 834 N N . LYS A 1 105 ? -4.695 21.078 9.602 1 69.12 105 LYS A N 1
ATOM 835 C CA . LYS A 1 105 ? -4.422 22.469 9.234 1 69.12 105 LYS A CA 1
ATOM 836 C C . LYS A 1 105 ? -4.027 23.281 10.461 1 69.12 105 LYS A C 1
ATOM 838 O O . LYS A 1 105 ? -4.703 23.234 11.492 1 69.12 105 LYS A O 1
ATOM 843 N N . GLY A 1 106 ? -2.814 23.375 10.875 1 60 106 GLY A N 1
ATOM 844 C CA . GLY A 1 106 ? -2.529 24.141 12.078 1 60 106 GLY A CA 1
ATOM 845 C C . GLY A 1 106 ? -2.334 25.625 11.805 1 60 106 GLY A C 1
ATOM 846 O O . GLY A 1 106 ? -2.137 26.031 10.656 1 60 106 GLY A O 1
ATOM 847 N N . GLN A 1 107 ? -3.049 26.516 12.648 1 54.56 107 GLN A N 1
ATOM 848 C CA . GLN A 1 107 ? -2.703 27.938 12.625 1 54.56 107 GLN A CA 1
ATOM 849 C C . GLN A 1 107 ? -1.2 28.125 12.453 1 54.56 107 GLN A C 1
ATOM 851 O O . GLN A 1 107 ? -0.765 29 11.695 1 54.56 107 GLN A O 1
ATOM 856 N N . ARG A 1 108 ? -0.302 27.562 13.297 1 54.72 108 ARG A N 1
ATOM 857 C CA . ARG A 1 108 ? 1.133 27.844 13.242 1 54.72 108 ARG A CA 1
ATOM 858 C C . ARG A 1 108 ? 1.899 26.625 12.742 1 54.72 108 ARG A C 1
ATOM 860 O O . ARG A 1 108 ? 2.951 26.75 12.117 1 54.72 108 ARG A O 1
ATOM 867 N N . SER A 1 109 ? 1.427 25.234 13.117 1 51.22 109 SER A N 1
ATOM 868 C CA . SER A 1 109 ? 2.268 24.094 12.766 1 51.22 109 SER A CA 1
ATOM 869 C C . SER A 1 109 ? 1.423 22.875 12.406 1 51.22 109 SER A C 1
ATOM 871 O O . SER A 1 109 ? 0.31 22.719 12.914 1 51.22 109 SER A O 1
ATOM 873 N N . TRP A 1 110 ? 1.54 22.406 11.195 1 52.88 110 TRP A N 1
ATOM 874 C CA . TRP A 1 110 ? 0.89 21.125 10.938 1 52.88 110 TRP A CA 1
ATOM 875 C C . TRP A 1 110 ? 1.233 20.109 12.023 1 52.88 110 TRP A C 1
ATOM 877 O O . TRP A 1 110 ? 2.406 19.922 12.359 1 52.88 110 TRP A O 1
ATOM 887 N N . MET A 1 111 ? 0.226 19.672 12.734 1 63.53 111 MET A N 1
ATOM 888 C CA . MET A 1 111 ? 0.414 18.875 13.938 1 63.53 111 MET A CA 1
ATOM 889 C C . MET A 1 111 ? 0.358 17.391 13.609 1 63.53 111 MET A C 1
ATOM 891 O O . MET A 1 111 ? 0.528 16.547 14.492 1 63.53 111 MET A O 1
ATOM 895 N N . GLY A 1 112 ? 0.259 17.016 12.094 1 79.94 112 GLY A N 1
ATOM 896 C CA . GLY A 1 112 ? 0.225 15.586 11.867 1 79.94 112 GLY A CA 1
ATOM 897 C C . GLY A 1 112 ? -0.958 15.141 11.031 1 79.94 112 GLY A C 1
ATOM 898 O O . GLY A 1 112 ? -1.56 15.945 10.32 1 79.94 112 GLY A O 1
ATOM 899 N N . VAL A 1 113 ? -1.163 13.93 10.914 1 88.75 113 VAL A N 1
ATOM 900 C CA . VAL A 1 113 ? -2.295 13.359 10.188 1 88.75 113 VAL A CA 1
ATOM 901 C C . VAL A 1 113 ? -3.586 13.609 10.961 1 88.75 113 VAL A C 1
ATOM 903 O O . VAL A 1 113 ? -3.645 13.383 12.172 1 88.75 113 VAL A O 1
ATOM 906 N N . GLU A 1 114 ? -4.496 14.18 10.266 1 90.81 114 GLU A N 1
ATOM 907 C CA . GLU A 1 114 ? -5.801 14.422 10.883 1 90.81 114 GLU A CA 1
ATOM 908 C C . GLU A 1 114 ? -6.707 13.203 10.75 1 90.81 114 GLU A C 1
ATOM 910 O O . GLU A 1 114 ? -7.387 12.82 11.703 1 90.81 114 GLU A O 1
ATOM 915 N N . SER A 1 115 ? -6.684 12.672 9.539 1 94.81 115 SER A N 1
ATOM 916 C CA . SER A 1 115 ? -7.57 11.531 9.32 1 94.81 115 SER A CA 1
ATOM 917 C C . SER A 1 115 ? -7.09 10.672 8.156 1 94.81 115 SER A C 1
ATOM 919 O O . SER A 1 115 ? -6.293 11.125 7.328 1 94.81 115 SER A O 1
ATOM 921 N N . ILE A 1 116 ? -7.527 9.422 8.141 1 97.12 116 ILE A N 1
ATOM 922 C CA . ILE A 1 116 ? -7.352 8.477 7.043 1 97.12 116 ILE A CA 1
ATOM 923 C C . ILE A 1 116 ? -8.719 8 6.551 1 97.12 116 ILE A C 1
ATOM 925 O O . ILE A 1 116 ? -9.516 7.465 7.328 1 97.12 116 ILE A O 1
ATOM 929 N N . GLN A 1 117 ? -8.945 8.227 5.293 1 98.12 117 GLN A N 1
ATOM 930 C CA . GLN A 1 117 ? -10.195 7.832 4.652 1 98.12 117 GLN A CA 1
ATOM 931 C C . GLN A 1 117 ? -9.938 6.898 3.473 1 98.12 117 GLN A C 1
ATOM 933 O O . GLN A 1 117 ? -8.836 6.883 2.922 1 98.12 117 GLN A O 1
ATOM 938 N N . THR A 1 118 ? -10.984 6.098 3.115 1 98.69 118 THR A N 1
ATOM 939 C CA . THR A 1 118 ? -10.844 5.242 1.944 1 98.69 118 THR A CA 1
ATOM 940 C C . THR A 1 118 ? -12.18 5.086 1.222 1 98.69 118 THR A C 1
ATOM 942 O O . THR A 1 118 ? -13.242 5.258 1.825 1 98.69 118 THR A O 1
ATOM 945 N N . TRP A 1 119 ? -12.094 4.855 0.027 1 98.44 119 TRP A N 1
ATOM 946 C CA . TRP A 1 119 ? -13.211 4.504 -0.842 1 98.44 119 TRP A CA 1
ATOM 947 C C . TRP A 1 119 ? -12.734 3.693 -2.043 1 98.44 119 TRP A C 1
ATOM 949 O O . TRP A 1 119 ? -11.555 3.348 -2.137 1 98.44 119 TRP A O 1
ATOM 959 N N . LYS A 1 120 ? -13.688 3.295 -2.85 1 98.25 120 LYS A N 1
ATOM 960 C CA . LYS A 1 120 ? -13.328 2.615 -4.094 1 98.25 120 LYS A CA 1
ATOM 961 C C . LYS A 1 120 ? -13.852 3.379 -5.305 1 98.25 120 LYS A C 1
ATOM 963 O O . LYS A 1 120 ? -14.883 4.051 -5.227 1 98.25 120 LYS A O 1
ATOM 968 N N . LEU A 1 121 ? -13.078 3.326 -6.344 1 97.31 121 LEU A N 1
ATOM 969 C CA . LEU A 1 121 ? -13.516 3.818 -7.645 1 97.31 121 LEU A CA 1
ATOM 970 C C . LEU A 1 121 ? -13.828 2.66 -8.586 1 97.31 121 LEU A C 1
ATOM 972 O O . LEU A 1 121 ? -12.992 1.777 -8.789 1 97.31 121 LEU A O 1
ATOM 976 N N . LEU A 1 122 ? -15.008 2.689 -9.172 1 96.25 122 LEU A N 1
ATOM 977 C CA . LEU A 1 122 ? -15.43 1.652 -10.102 1 96.25 122 LEU A CA 1
ATOM 978 C C . LEU A 1 122 ? -14.953 1.972 -11.516 1 96.25 122 LEU A C 1
ATOM 980 O O . LEU A 1 122 ? -14.969 3.133 -11.938 1 96.25 122 LEU A O 1
ATOM 984 N N . ASP A 1 123 ? -14.562 0.939 -12.219 1 94.12 123 ASP A N 1
ATOM 985 C CA . ASP A 1 123 ? -14.305 1.091 -13.648 1 94.12 123 ASP A CA 1
ATOM 986 C C . ASP A 1 123 ? -15.609 1.07 -14.438 1 94.12 123 ASP A C 1
ATOM 988 O O . ASP A 1 123 ? -15.859 0.146 -15.219 1 94.12 123 ASP A O 1
ATOM 992 N N . ASP A 1 124 ? -16.422 2.014 -14.195 1 93.94 124 ASP A N 1
ATOM 993 C CA . ASP A 1 124 ? -17.641 2.248 -14.945 1 93.94 124 ASP A CA 1
ATOM 994 C C . ASP A 1 124 ? -17.609 3.602 -15.656 1 93.94 124 ASP A C 1
ATOM 996 O O . ASP A 1 124 ? -16.594 4.309 -15.594 1 93.94 124 ASP A O 1
ATOM 1000 N N . GLU A 1 125 ? -18.578 3.973 -16.391 1 94.5 125 GLU A N 1
ATOM 1001 C CA . GLU A 1 125 ? -18.594 5.172 -17.234 1 94.5 125 GLU A CA 1
ATOM 1002 C C . GLU A 1 125 ? -18.406 6.43 -16.391 1 94.5 125 GLU A C 1
ATOM 1004 O O . GLU A 1 125 ? -17.812 7.41 -16.844 1 94.5 125 GLU A O 1
ATOM 1009 N N . ASN A 1 126 ? -18.734 6.383 -15.125 1 95.38 126 ASN A N 1
ATOM 1010 C CA . ASN A 1 126 ? -18.703 7.578 -14.281 1 95.38 126 ASN A CA 1
ATOM 1011 C C . ASN A 1 126 ? -17.562 7.539 -13.281 1 95.38 126 ASN A C 1
ATOM 1013 O O . ASN A 1 126 ? -17.391 8.477 -12.5 1 95.38 126 ASN A O 1
ATOM 1017 N N . LEU A 1 127 ? -16.766 6.414 -13.297 1 93.75 127 LEU A N 1
ATOM 1018 C CA . LEU A 1 127 ? -15.781 6.242 -12.234 1 93.75 127 LEU A CA 1
ATOM 1019 C C . LEU A 1 127 ? -16.406 6.465 -10.867 1 93.75 127 LEU A C 1
ATOM 1021 O O . LEU A 1 127 ? -15.891 7.246 -10.062 1 93.75 127 LEU A O 1
ATOM 1025 N N . SER A 1 128 ? -17.5 5.77 -10.578 1 97.06 128 SER A N 1
ATOM 1026 C CA . SER A 1 128 ? -18.312 5.965 -9.383 1 97.06 128 SER A CA 1
ATOM 1027 C C . SER A 1 128 ? -17.5 5.723 -8.117 1 97.06 128 SER A C 1
ATOM 1029 O O . SER A 1 128 ? -16.719 4.766 -8.047 1 97.06 128 SER A O 1
ATOM 1031 N N . LYS A 1 129 ? -17.688 6.629 -7.227 1 97.81 129 LYS A N 1
ATOM 1032 C CA . LYS A 1 129 ? -17.125 6.469 -5.891 1 97.81 129 LYS A CA 1
ATOM 1033 C C . LYS A 1 129 ? -18.094 5.73 -4.969 1 97.81 129 LYS A C 1
ATOM 1035 O O . LYS A 1 129 ? -19.25 6.129 -4.824 1 97.81 129 LYS A O 1
ATOM 1040 N N . ILE A 1 130 ? -17.578 4.645 -4.328 1 97.88 130 ILE A N 1
ATOM 1041 C CA . ILE A 1 130 ? -18.484 3.885 -3.477 1 97.88 130 ILE A CA 1
ATOM 1042 C C . ILE A 1 130 ? -17.797 3.553 -2.154 1 97.88 130 ILE A C 1
ATOM 1044 O O . ILE A 1 130 ? -16.562 3.568 -2.064 1 97.88 130 ILE A O 1
ATOM 1048 N N . ASP A 1 131 ? -18.562 3.305 -1.136 1 98.25 131 ASP A N 1
ATOM 1049 C CA . ASP A 1 131 ? -18.156 2.754 0.152 1 98.25 131 ASP A CA 1
ATOM 1050 C C . ASP A 1 131 ? -17.156 3.672 0.847 1 98.25 131 ASP A C 1
ATOM 1052 O O . ASP A 1 131 ? -16.156 3.203 1.408 1 98.25 131 ASP A O 1
ATOM 1056 N N . GLU A 1 132 ? -17.391 4.938 0.789 1 98.31 132 GLU A N 1
ATOM 1057 C CA . GLU A 1 132 ? -16.547 5.891 1.493 1 98.31 132 GLU A CA 1
ATOM 1058 C C . GLU A 1 132 ? -16.625 5.699 3.004 1 98.31 132 GLU A C 1
ATOM 1060 O O . GLU A 1 132 ? -17.719 5.496 3.547 1 98.31 132 GLU A O 1
ATOM 1065 N N . GLN A 1 133 ? -15.492 5.707 3.682 1 98.12 133 GLN A N 1
ATOM 1066 C CA . GLN A 1 133 ? -15.484 5.594 5.137 1 98.12 133 GLN A CA 1
ATOM 1067 C C . GLN A 1 133 ? -14.211 6.184 5.727 1 98.12 133 GLN A C 1
ATOM 1069 O O . GLN A 1 133 ? -13.188 6.277 5.047 1 98.12 133 GLN A O 1
ATOM 1074 N N . VAL A 1 134 ? -14.281 6.582 6.969 1 97.88 134 VAL A N 1
ATOM 1075 C CA . VAL A 1 134 ? -13.133 7.035 7.742 1 97.88 134 VAL A CA 1
ATOM 1076 C C . VAL A 1 134 ? -12.547 5.863 8.531 1 97.88 134 VAL A C 1
ATOM 1078 O O . VAL A 1 134 ? -13.266 5.191 9.281 1 97.88 134 VAL A O 1
ATOM 1081 N N . LEU A 1 135 ? -11.289 5.594 8.367 1 97.94 135 LEU A N 1
ATOM 1082 C CA . LEU A 1 135 ? -10.641 4.504 9.078 1 97.94 135 LEU A CA 1
ATOM 1083 C C . LEU A 1 135 ? -10.109 4.977 10.43 1 97.94 135 LEU A C 1
ATOM 1085 O O . LEU A 1 135 ? -10.055 4.199 11.391 1 97.94 135 LEU A O 1
ATOM 1089 N N . TRP A 1 136 ? -9.664 6.223 10.438 1 96.75 136 TRP A N 1
ATOM 1090 C CA . TRP A 1 136 ? -9.031 6.758 11.633 1 96.75 136 TRP A CA 1
ATOM 1091 C C . TRP A 1 136 ? -9.078 8.281 11.648 1 96.75 136 TRP A C 1
ATOM 1093 O O . TRP A 1 136 ? -8.93 8.922 10.602 1 96.75 136 TRP A O 1
ATOM 1103 N N . ARG A 1 137 ? -9.289 8.875 12.758 1 94.19 137 ARG A N 1
ATOM 1104 C CA . ARG A 1 137 ? -9.219 10.32 12.977 1 94.19 137 ARG A CA 1
ATOM 1105 C C . ARG A 1 137 ? -8.492 10.641 14.273 1 94.19 137 ARG A C 1
ATOM 1107 O O . ARG A 1 137 ? -8.711 9.984 15.297 1 94.19 137 ARG A O 1
ATOM 1114 N N . ASP A 1 138 ? -7.676 11.68 14.188 1 88.5 138 ASP A N 1
ATOM 1115 C CA . ASP A 1 138 ? -6.98 12.133 15.391 1 88.5 138 ASP A CA 1
ATOM 1116 C C . ASP A 1 138 ? -7.953 12.758 16.391 1 88.5 138 ASP A C 1
ATOM 1118 O O . ASP A 1 138 ? -8.781 13.594 16.016 1 88.5 138 ASP A O 1
ATOM 1122 N N . SER A 1 139 ? -8.211 12.32 17.703 1 74.81 139 SER A N 1
ATOM 1123 C CA . SER A 1 139 ? -9.148 12.789 18.703 1 74.81 139 SER A CA 1
ATOM 1124 C C . SER A 1 139 ? -8.711 14.141 19.281 1 74.81 139 SER A C 1
ATOM 1126 O O . SER A 1 139 ? -9.516 14.852 19.891 1 74.81 139 SER A O 1
ATOM 1128 N N . ASP A 1 140 ? -7.598 14.586 19.453 1 58 140 ASP A N 1
ATOM 1129 C CA . ASP A 1 140 ? -7.281 15.812 20.172 1 58 140 ASP A CA 1
ATOM 1130 C C . ASP A 1 140 ? -8.125 16.984 19.672 1 58 140 ASP A C 1
ATOM 1132 O O . ASP A 1 140 ? -8.016 18.094 20.188 1 58 140 ASP A O 1
ATOM 1136 N N . ASN A 1 141 ? -8.891 17.016 18.688 1 48.22 141 ASN A N 1
ATOM 1137 C CA . ASN A 1 141 ? -9.703 18.203 18.516 1 48.22 141 ASN A CA 1
ATOM 1138 C C . ASN A 1 141 ? -10.812 18.281 19.562 1 48.22 141 ASN A C 1
ATOM 1140 O O . ASN A 1 141 ? -11.938 18.656 19.25 1 48.22 141 ASN A O 1
ATOM 1144 N N . ASP A 1 142 ? -10.852 17.578 20.641 1 39.16 142 ASP A N 1
ATOM 1145 C CA . ASP A 1 142 ? -11.789 17.938 21.703 1 39.16 142 ASP A CA 1
ATOM 1146 C C . ASP A 1 142 ? -11.453 19.312 22.281 1 39.16 142 ASP A C 1
ATOM 1148 O O . ASP A 1 142 ? -12.18 19.828 23.125 1 39.16 142 ASP A O 1
ATOM 1152 N N . SER A 1 143 ? -10.344 19.906 22.281 1 38.16 143 SER A N 1
ATOM 1153 C CA . SER A 1 143 ? -10.227 21.109 23.094 1 38.16 143 SER A CA 1
ATOM 1154 C C . SER A 1 143 ? -11.102 22.234 22.547 1 38.16 143 SER A C 1
ATOM 1156 O O . SER A 1 143 ? -11.234 23.281 23.188 1 38.16 143 SER A O 1
ATOM 1158 N N . TYR A 1 144 ? -11.422 22.5 21.312 1 33.59 144 TYR A N 1
ATOM 1159 C CA . TYR A 1 144 ? -12.188 23.734 21.188 1 33.59 144 TYR A CA 1
ATOM 1160 C C . TYR A 1 144 ? -13.617 23.531 21.672 1 33.59 144 TYR A C 1
ATOM 1162 O O . TYR A 1 144 ? -14.469 23.047 20.922 1 33.59 144 TYR A O 1
ATOM 1170 N N . GLN A 1 145 ? -13.836 22.844 22.781 1 28.86 145 GLN A N 1
ATOM 1171 C CA . GLN A 1 145 ? -15.039 23.25 23.5 1 28.86 145 GLN A CA 1
ATOM 1172 C C . GLN A 1 145 ? -15.141 24.766 23.594 1 28.86 145 GLN A C 1
ATOM 1174 O O . GLN A 1 145 ? -14.211 25.438 24.047 1 28.86 145 GLN A O 1
ATOM 1179 N N . SER A 1 146 ? -15.812 25.438 22.672 1 28.62 146 SER A N 1
ATOM 1180 C CA . SER A 1 146 ? -16.344 26.766 22.969 1 28.62 146 SER A CA 1
ATOM 1181 C C . SER A 1 146 ? -16.859 26.859 24.406 1 28.62 146 SER A C 1
ATOM 1183 O O . SER A 1 146 ? -17.672 26.031 24.828 1 28.62 146 SER A O 1
ATOM 1185 N N . VAL A 1 147 ? -16.047 27.125 25.375 1 25.09 147 VAL A N 1
ATOM 1186 C CA . VAL A 1 147 ? -16.422 27.672 26.656 1 25.09 147 VAL A CA 1
ATOM 1187 C C . VAL A 1 147 ? -17.328 28.891 26.453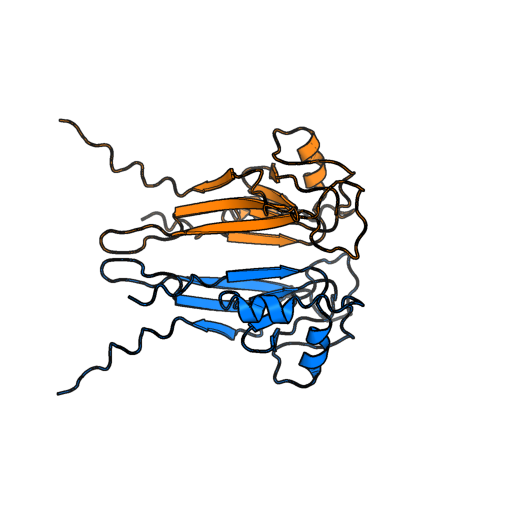 1 25.09 147 VAL A C 1
ATOM 1189 O O . VAL A 1 147 ? -16.906 29.906 25.922 1 25.09 147 VAL A O 1
ATOM 1192 N N . HIS A 1 148 ? -18.531 28.672 25.922 1 21.39 148 HIS A N 1
ATOM 1193 C CA . HIS A 1 148 ? -19.547 29.672 26.25 1 21.39 148 HIS A CA 1
ATOM 1194 C C . HIS A 1 148 ? -19.688 29.844 27.75 1 21.39 148 HIS A C 1
ATOM 1196 O O . HIS A 1 148 ? -20.031 28.906 28.469 1 21.39 148 HIS A O 1
ATOM 1202 N N . LEU A 1 149 ? -18.703 30.625 28.266 1 19.53 149 LEU A N 1
ATOM 1203 C CA . LEU A 1 149 ? -19.109 31.422 29.406 1 19.53 149 LEU A CA 1
ATOM 1204 C C . LEU A 1 149 ? -20.203 32.406 29.031 1 19.53 149 LEU A C 1
ATOM 1206 O O . LEU A 1 149 ? -20.203 32.938 27.906 1 19.53 149 LEU A O 1
ATOM 1210 N N . GLN B 1 1 ? -0.114 30.594 -6.621 1 29.75 1 GLN B N 1
ATOM 1211 C CA . GLN B 1 1 ? 0.514 29.578 -5.793 1 29.75 1 GLN B CA 1
ATOM 1212 C C . GLN B 1 1 ? 0.475 28.203 -6.477 1 29.75 1 GLN B C 1
ATOM 1214 O O . GLN B 1 1 ? -0.593 27.734 -6.867 1 29.75 1 GLN B O 1
ATOM 1219 N N . LYS B 1 2 ? 1.307 27.719 -7.148 1 39.69 2 LYS B N 1
ATOM 1220 C CA . LYS B 1 2 ? 1.298 26.516 -7.961 1 39.69 2 LYS B CA 1
ATOM 1221 C C . LYS B 1 2 ? 0.767 25.312 -7.164 1 39.69 2 LYS B C 1
ATOM 1223 O O . LYS B 1 2 ? 1.319 24.969 -6.121 1 39.69 2 LYS B O 1
ATOM 1228 N N . ASN B 1 3 ? -0.484 24.969 -7 1 47.06 3 ASN B N 1
ATOM 1229 C CA . ASN B 1 3 ? -1.202 23.938 -6.258 1 47.06 3 ASN B CA 1
ATOM 1230 C C . ASN B 1 3 ? -0.552 22.562 -6.426 1 47.06 3 ASN B C 1
ATOM 1232 O O . ASN B 1 3 ? -0.829 21.859 -7.395 1 47.06 3 ASN B O 1
ATOM 1236 N N . SER B 1 4 ? 0.755 22.531 -6.207 1 57.53 4 SER B N 1
ATOM 1237 C CA . SER B 1 4 ? 1.451 21.266 -6.383 1 57.53 4 SER B CA 1
ATOM 1238 C C . SER B 1 4 ? 0.652 20.109 -5.789 1 57.53 4 SER B C 1
ATOM 1240 O O . SER B 1 4 ? 0.147 20.203 -4.672 1 57.53 4 SER B O 1
ATOM 1242 N N . LEU B 1 5 ? 0.14 19.156 -6.574 1 73.62 5 LEU B N 1
ATOM 1243 C CA . LEU B 1 5 ? -0.606 17.953 -6.23 1 73.62 5 LEU B CA 1
ATOM 1244 C C . LEU B 1 5 ? 0.115 17.156 -5.148 1 73.62 5 LEU B C 1
ATOM 1246 O O . LEU B 1 5 ? 1.345 17.078 -5.152 1 73.62 5 LEU B O 1
ATOM 1250 N N . ALA B 1 6 ? -0.481 16.906 -4.098 1 87.5 6 ALA B N 1
ATOM 1251 C CA . ALA B 1 6 ? 0.049 16.016 -3.076 1 87.5 6 ALA B CA 1
ATOM 1252 C C . ALA B 1 6 ? 0.627 14.75 -3.709 1 87.5 6 ALA B C 1
ATOM 1254 O O . ALA B 1 6 ? 0.035 14.18 -4.629 1 87.5 6 ALA B O 1
ATOM 1255 N N . PRO B 1 7 ? 1.85 14.445 -3.312 1 94.69 7 PRO B N 1
ATOM 1256 C CA . PRO B 1 7 ? 2.379 13.188 -3.852 1 94.69 7 PRO B CA 1
ATOM 1257 C C . PRO B 1 7 ? 1.501 11.984 -3.516 1 94.69 7 PRO B C 1
ATOM 1259 O O . PRO B 1 7 ? 0.791 12 -2.508 1 94.69 7 PRO B O 1
ATOM 1262 N N . ALA B 1 8 ? 1.576 11.016 -4.41 1 97.25 8 ALA B N 1
ATOM 1263 C CA . ALA B 1 8 ? 0.806 9.789 -4.234 1 97.25 8 ALA B CA 1
ATOM 1264 C C . ALA B 1 8 ? 1.694 8.562 -4.383 1 97.25 8 ALA B C 1
ATOM 1266 O O . ALA B 1 8 ? 2.805 8.648 -4.914 1 97.25 8 ALA B O 1
ATOM 1267 N N . LEU B 1 9 ? 1.229 7.508 -3.793 1 98.44 9 LEU B N 1
ATOM 1268 C CA . LEU B 1 9 ? 1.825 6.184 -3.934 1 98.44 9 LEU B CA 1
ATOM 1269 C C . LEU B 1 9 ? 0.813 5.188 -4.488 1 98.44 9 LEU B C 1
ATOM 1271 O O . LEU B 1 9 ? -0.397 5.387 -4.352 1 98.44 9 LEU B O 1
ATOM 1275 N N . SER B 1 10 ? 1.34 4.184 -5.156 1 97.94 10 SER B N 1
ATOM 1276 C CA . SER B 1 10 ? 0.487 3.107 -5.652 1 97.94 10 SER B CA 1
ATOM 1277 C C . SER B 1 10 ? 1.024 1.74 -5.242 1 97.94 10 SER B C 1
ATOM 1279 O O . SER B 1 10 ? 2.234 1.565 -5.086 1 97.94 10 SER B O 1
ATOM 1281 N N . PHE B 1 11 ? 0.127 0.784 -5.023 1 97.69 11 PHE B N 1
ATOM 1282 C CA . PHE B 1 11 ? 0.488 -0.567 -4.613 1 97.69 11 PHE B CA 1
ATOM 1283 C C . PHE B 1 11 ? -0.12 -1.602 -5.551 1 97.69 11 PHE B C 1
ATOM 1285 O O . PHE B 1 11 ? -1.34 -1.65 -5.723 1 97.69 11 PHE B O 1
ATOM 1292 N N . PHE B 1 12 ? 0.762 -2.346 -6.176 1 95.25 12 PHE B N 1
ATOM 1293 C CA . PHE B 1 12 ? 0.409 -3.461 -7.047 1 95.25 12 PHE B CA 1
ATOM 1294 C C . PHE B 1 12 ? 1.02 -4.762 -6.535 1 95.25 12 PHE B C 1
ATOM 1296 O O . PHE B 1 12 ? 2.139 -4.766 -6.016 1 95.25 12 PHE B O 1
ATOM 1303 N N . HIS B 1 13 ? 0.288 -5.852 -6.844 1 95.81 13 HIS B N 1
ATOM 1304 C CA . HIS B 1 13 ? 0.93 -7.113 -6.496 1 95.81 13 HIS B CA 1
ATOM 1305 C C . HIS B 1 13 ? 1.823 -7.605 -7.633 1 95.81 13 HIS B C 1
ATOM 1307 O O . HIS B 1 13 ? 2.984 -7.957 -7.406 1 95.81 13 HIS B O 1
ATOM 1313 N N . ILE B 1 14 ? 1.267 -7.652 -8.859 1 96.12 14 ILE B N 1
ATOM 1314 C CA . ILE B 1 14 ? 1.999 -8.102 -10.031 1 96.12 14 ILE B CA 1
ATOM 1315 C C . ILE B 1 14 ? 2.625 -6.906 -10.742 1 96.12 14 ILE B C 1
ATOM 1317 O O . ILE B 1 14 ? 1.938 -5.93 -11.055 1 96.12 14 ILE B O 1
ATOM 1321 N N . PRO B 1 15 ? 3.9 -6.949 -11.039 1 97.44 15 PRO B N 1
ATOM 1322 C CA . PRO B 1 15 ? 4.555 -5.84 -11.734 1 97.44 15 PRO B CA 1
ATOM 1323 C C . PRO B 1 15 ? 4.062 -5.676 -13.172 1 97.44 15 PRO B C 1
ATOM 1325 O O . PRO B 1 15 ? 3.637 -6.652 -13.797 1 97.44 15 PRO B O 1
ATOM 1328 N N . ASN B 1 16 ? 4.062 -4.441 -13.648 1 96.5 16 ASN B N 1
ATOM 1329 C CA . ASN B 1 16 ? 3.912 -4.227 -15.078 1 96.5 16 ASN B CA 1
ATOM 1330 C C . ASN B 1 16 ? 5.172 -4.629 -15.844 1 96.5 16 ASN B C 1
ATOM 1332 O O . ASN B 1 16 ? 6.262 -4.672 -15.266 1 96.5 16 ASN B O 1
ATOM 1336 N N . PRO B 1 17 ? 5.113 -4.832 -17.109 1 97.69 17 PRO B N 1
ATOM 1337 C CA . PRO B 1 17 ? 6.23 -5.414 -17.859 1 97.69 17 PRO B CA 1
ATOM 1338 C C . PRO B 1 17 ? 7.473 -4.523 -17.859 1 97.69 17 PRO B C 1
ATOM 1340 O O . PRO B 1 17 ? 8.594 -5.027 -17.875 1 97.69 17 PRO B O 1
ATOM 1343 N N . GLU B 1 18 ? 7.262 -3.207 -17.75 1 98.44 18 GLU B N 1
ATOM 1344 C CA . GLU B 1 18 ? 8.383 -2.273 -17.828 1 98.44 18 GLU B CA 1
ATOM 1345 C C . GLU B 1 18 ? 9.344 -2.469 -16.672 1 98.44 18 GLU B C 1
ATOM 1347 O O . GLU B 1 18 ? 10.5 -2.043 -16.734 1 98.44 18 GLU B O 1
ATOM 1352 N N . VAL B 1 19 ? 8.891 -3.119 -15.648 1 98.5 19 VAL B N 1
ATOM 1353 C CA . VAL B 1 19 ? 9.719 -3.336 -14.469 1 98.5 19 VAL B CA 1
ATOM 1354 C C . VAL B 1 19 ? 10.922 -4.207 -14.836 1 98.5 19 VAL B C 1
ATOM 1356 O O . VAL B 1 19 ? 12 -4.074 -14.25 1 98.5 19 VAL B O 1
ATOM 1359 N N . ARG B 1 20 ? 10.82 -5.027 -15.828 1 98.5 20 ARG B N 1
ATOM 1360 C CA . ARG B 1 20 ? 11.922 -5.859 -16.281 1 98.5 20 ARG B CA 1
ATOM 1361 C C . ARG B 1 20 ? 13.102 -5.008 -16.734 1 98.5 20 ARG B C 1
ATOM 1363 O O . ARG B 1 20 ? 14.258 -5.414 -16.609 1 98.5 20 ARG B O 1
ATOM 1370 N N . GLU B 1 21 ? 12.82 -3.869 -17.234 1 98.12 21 GLU B N 1
ATOM 1371 C CA . GLU B 1 21 ? 13.836 -2.998 -17.812 1 98.12 21 GLU B CA 1
ATOM 1372 C C . GLU B 1 21 ? 14.734 -2.408 -16.734 1 98.12 21 GLU B C 1
ATOM 1374 O O . GLU B 1 21 ? 15.812 -1.886 -17.031 1 98.12 21 GLU B O 1
ATOM 1379 N N . LEU B 1 22 ? 14.336 -2.531 -15.523 1 98.5 22 LEU B N 1
ATOM 1380 C CA . LEU B 1 22 ? 15.109 -1.943 -14.438 1 98.5 22 LEU B CA 1
ATOM 1381 C C . LEU B 1 22 ? 16.422 -2.695 -14.234 1 98.5 22 LEU B C 1
ATOM 1383 O O . LEU B 1 22 ? 17.344 -2.182 -13.602 1 98.5 22 LEU B O 1
ATOM 1387 N N . TRP B 1 23 ? 16.5 -3.889 -14.797 1 98.06 23 TRP B N 1
ATOM 1388 C CA . TRP B 1 23 ? 17.734 -4.645 -14.773 1 98.06 23 TRP B CA 1
ATOM 1389 C C . TRP B 1 23 ? 18.875 -3.83 -15.375 1 98.06 23 TRP B C 1
ATOM 1391 O O . TRP B 1 23 ? 20.031 -3.945 -14.945 1 98.06 23 TRP B O 1
ATOM 1401 N N . TYR B 1 24 ? 18.578 -2.934 -16.234 1 97.88 24 TYR B N 1
ATOM 1402 C CA . TYR B 1 24 ? 19.594 -2.217 -17 1 97.88 24 TYR B CA 1
ATOM 1403 C C . TYR B 1 24 ? 19.828 -0.825 -16.422 1 97.88 24 TYR B C 1
ATOM 1405 O O . TYR B 1 24 ? 20.484 0.013 -17.047 1 97.88 24 TYR B O 1
ATOM 1413 N N . THR B 1 25 ? 19.266 -0.556 -15.234 1 97.5 25 THR B N 1
ATOM 1414 C CA . THR B 1 25 ? 19.375 0.765 -14.625 1 97.5 25 THR B CA 1
ATOM 1415 C C . THR B 1 25 ? 20.141 0.695 -13.305 1 97.5 25 THR B C 1
ATOM 1417 O O . THR B 1 25 ? 20.609 -0.375 -12.914 1 97.5 25 THR B O 1
ATOM 1420 N N . ASP B 1 26 ? 20.344 1.877 -12.719 1 97.25 26 ASP B N 1
ATOM 1421 C CA . ASP B 1 26 ? 20.969 1.945 -11.398 1 97.25 26 ASP B CA 1
ATOM 1422 C C . ASP B 1 26 ? 19.938 1.723 -10.297 1 97.25 26 ASP B C 1
ATOM 1424 O O . ASP B 1 26 ? 19.609 2.65 -9.555 1 97.25 26 ASP B O 1
ATOM 1428 N N . PHE B 1 27 ? 19.531 0.501 -10.156 1 98.25 27 PHE B N 1
ATOM 1429 C CA . PHE B 1 27 ? 18.547 0.154 -9.133 1 98.25 27 PHE B CA 1
ATOM 1430 C C . PHE B 1 27 ? 19.219 -0.066 -7.785 1 98.25 27 PHE B C 1
ATOM 1432 O O . PHE B 1 27 ? 20.438 -0.25 -7.715 1 98.25 27 PHE B O 1
ATOM 1439 N N . LYS B 1 28 ? 18.5 0.011 -6.738 1 98.62 28 LYS B N 1
ATOM 1440 C CA . LYS B 1 28 ? 18.969 -0.279 -5.387 1 98.62 28 LYS B CA 1
ATOM 1441 C C . LYS B 1 28 ? 18.312 -1.54 -4.832 1 98.62 28 LYS B C 1
ATOM 1443 O O . LYS B 1 28 ? 17.094 -1.669 -4.863 1 98.62 28 LYS B O 1
ATOM 1448 N N . GLY B 1 29 ? 19.125 -2.428 -4.258 1 98.19 29 GLY B N 1
ATOM 1449 C CA . GLY B 1 29 ? 18.625 -3.693 -3.744 1 98.19 29 GLY B CA 1
ATOM 1450 C C . GLY B 1 29 ? 19.062 -4.887 -4.578 1 98.19 29 GLY B C 1
ATOM 1451 O O . GLY B 1 29 ? 20.078 -4.84 -5.262 1 98.19 29 GLY B O 1
ATOM 1452 N N . GLU B 1 30 ? 18.266 -5.953 -4.48 1 97.81 30 GLU B N 1
ATOM 1453 C CA . GLU B 1 30 ? 18.688 -7.215 -5.09 1 97.81 30 GLU B CA 1
ATOM 1454 C C . GLU B 1 30 ? 17.688 -7.668 -6.156 1 97.81 30 GLU B C 1
ATOM 1456 O O . GLU B 1 30 ? 16.484 -7.73 -5.91 1 97.81 30 GLU B O 1
ATOM 1461 N N . TYR B 1 31 ? 18.219 -7.891 -7.352 1 97.69 31 TYR B N 1
ATOM 1462 C CA . TYR B 1 31 ? 17.531 -8.469 -8.5 1 97.69 31 TYR B CA 1
ATOM 1463 C C . TYR B 1 31 ? 17.953 -9.914 -8.719 1 97.69 31 TYR B C 1
ATOM 1465 O O . TYR B 1 31 ? 18.844 -10.188 -9.523 1 97.69 31 TYR B O 1
ATOM 1473 N N . GLN B 1 32 ? 17.203 -10.898 -8.086 1 97.25 32 GLN B N 1
ATOM 1474 C CA . GLN B 1 32 ? 17.719 -12.258 -7.988 1 97.25 32 GLN B CA 1
ATOM 1475 C C . GLN B 1 32 ? 16.891 -13.234 -8.812 1 97.25 32 GLN B C 1
ATOM 1477 O O . GLN B 1 32 ? 17.188 -14.43 -8.867 1 97.25 32 GLN B O 1
ATOM 1482 N N . GLU B 1 33 ? 15.836 -12.828 -9.406 1 97.5 33 GLU B N 1
ATOM 1483 C CA . GLU B 1 33 ? 15.016 -13.664 -10.289 1 97.5 33 GLU B CA 1
ATOM 1484 C C . GLU B 1 33 ? 14.32 -12.828 -11.352 1 97.5 33 GLU B C 1
ATOM 1486 O O . GLU B 1 33 ? 14.227 -11.602 -11.227 1 97.5 33 GLU B O 1
ATOM 1491 N N . GLY B 1 34 ? 13.891 -13.523 -12.383 1 97.62 34 GLY B N 1
ATOM 1492 C CA . GLY B 1 34 ? 13.117 -12.82 -13.398 1 97.62 34 GLY B CA 1
ATOM 1493 C C . GLY B 1 34 ? 11.852 -12.188 -12.859 1 97.62 34 GLY B C 1
ATOM 1494 O O . GLY B 1 34 ? 11.234 -12.719 -11.938 1 97.62 34 GLY B O 1
ATOM 1495 N N . VAL B 1 35 ? 11.516 -11.086 -13.461 1 98.19 35 VAL B N 1
ATOM 1496 C CA . VAL B 1 35 ? 10.305 -10.391 -13.039 1 98.19 35 VAL B CA 1
ATOM 1497 C C . VAL B 1 35 ? 9.07 -11.109 -13.586 1 98.19 35 VAL B C 1
ATOM 1499 O O . VAL B 1 35 ? 8.891 -11.195 -14.797 1 98.19 35 VAL B O 1
ATOM 1502 N N . ALA B 1 36 ? 8.219 -11.664 -12.68 1 97.12 36 ALA B N 1
ATOM 1503 C CA . ALA B 1 36 ? 6.945 -12.266 -13.062 1 97.12 36 ALA B CA 1
ATOM 1504 C C . ALA B 1 36 ? 5.867 -11.203 -13.234 1 97.12 36 ALA B C 1
ATOM 1506 O O . ALA B 1 36 ? 4.996 -11.047 -12.375 1 97.12 36 ALA B O 1
ATOM 1507 N N . CYS B 1 37 ? 5.895 -10.57 -14.352 1 96.19 37 CYS B N 1
ATOM 1508 C CA . CYS B 1 37 ? 5.02 -9.438 -14.641 1 96.19 37 CYS B CA 1
ATOM 1509 C C . CYS B 1 37 ? 3.816 -9.875 -15.469 1 96.19 37 CYS B C 1
ATOM 1511 O O . CYS B 1 37 ? 3.748 -11.023 -15.906 1 96.19 37 C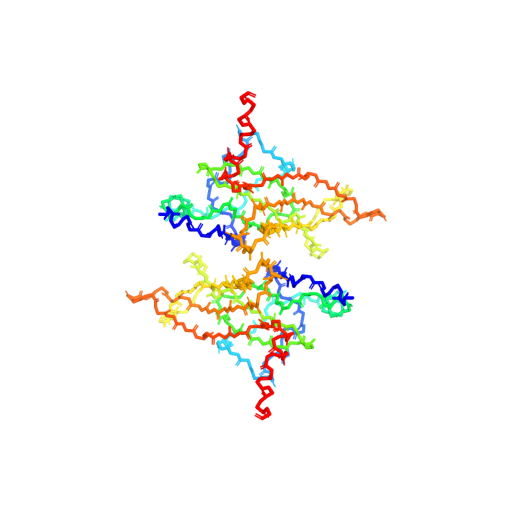YS B O 1
ATOM 1513 N N . SER B 1 38 ? 2.912 -8.953 -15.594 1 92.88 38 SER B N 1
ATOM 1514 C CA . SER B 1 38 ? 1.783 -9.18 -16.484 1 92.88 38 SER B CA 1
ATOM 1515 C C . SER B 1 38 ? 2.256 -9.445 -17.906 1 92.88 38 SER B C 1
ATOM 1517 O O . SER B 1 38 ? 3.281 -8.914 -18.344 1 92.88 38 SER B O 1
ATOM 1519 N N . LEU B 1 39 ? 1.496 -10.203 -18.594 1 91.12 39 LEU B N 1
ATOM 1520 C CA . LEU B 1 39 ? 1.837 -10.508 -19.969 1 91.12 39 LEU B CA 1
ATOM 1521 C C . LEU B 1 39 ? 1.508 -9.336 -20.891 1 91.12 39 LEU B C 1
ATOM 1523 O O . LEU B 1 39 ? 2.207 -9.094 -21.875 1 91.12 39 LEU B O 1
ATOM 1527 N N . ILE B 1 40 ? 0.544 -8.625 -20.453 1 90.62 40 ILE B N 1
ATOM 1528 C CA . ILE B 1 40 ? 0.049 -7.523 -21.266 1 90.62 40 ILE B CA 1
ATOM 1529 C C . ILE B 1 40 ? 0.482 -6.191 -20.656 1 90.62 40 ILE B C 1
ATOM 1531 O O . ILE B 1 40 ? 0.42 -6.004 -19.438 1 90.62 40 ILE B O 1
ATOM 1535 N N . ASN B 1 41 ? 0.931 -5.309 -21.516 1 93.31 41 ASN B N 1
ATOM 1536 C CA . ASN B 1 41 ? 1.179 -3.926 -21.125 1 93.31 41 ASN B CA 1
ATOM 1537 C C . ASN B 1 41 ? -0.087 -3.078 -21.234 1 93.31 41 ASN B C 1
ATOM 1539 O O . ASN B 1 41 ? -0.514 -2.721 -22.328 1 93.31 41 ASN B O 1
ATOM 1543 N N . SER B 1 42 ? -0.646 -2.787 -20.141 1 90.38 42 SER B N 1
ATOM 1544 C CA . SER B 1 42 ? -1.926 -2.088 -20.109 1 90.38 42 SER B CA 1
ATOM 1545 C C . SER B 1 42 ? -1.736 -0.584 -20.281 1 90.38 42 SER B C 1
ATOM 1547 O O . SER B 1 42 ? -2.707 0.151 -20.469 1 90.38 42 SER B O 1
ATOM 1549 N N . GLY B 1 43 ? -0.558 -0.075 -20.203 1 94.56 43 GLY B N 1
ATOM 1550 C CA . GLY B 1 43 ? -0.291 1.352 -20.297 1 94.56 43 GLY B CA 1
ATOM 1551 C C . GLY B 1 43 ? -0.328 2.045 -18.938 1 94.56 43 GLY B C 1
ATOM 1552 O O . GLY B 1 43 ? -0.433 3.27 -18.875 1 94.56 43 GLY B O 1
ATOM 1553 N N . VAL B 1 44 ? -0.233 1.246 -17.938 1 94.88 44 VAL B N 1
ATOM 1554 C CA . VAL B 1 44 ? -0.366 1.795 -16.594 1 94.88 44 VAL B CA 1
ATOM 1555 C C . VAL B 1 44 ? 0.781 2.762 -16.312 1 94.88 44 VAL B C 1
ATOM 1557 O O . VAL B 1 44 ? 0.572 3.834 -15.742 1 94.88 44 VAL B O 1
ATOM 1560 N N . LEU B 1 45 ? 1.988 2.422 -16.734 1 97.56 45 LEU B N 1
ATOM 1561 C CA . LEU B 1 45 ? 3.115 3.318 -16.5 1 97.56 45 LEU B CA 1
ATOM 1562 C C . LEU B 1 45 ? 2.883 4.668 -17.172 1 97.56 45 LEU B C 1
ATOM 1564 O O . LEU B 1 45 ? 3.027 5.715 -16.531 1 97.56 45 LEU B O 1
ATOM 1568 N N . ASP B 1 46 ? 2.482 4.652 -18.391 1 97.81 46 ASP B N 1
ATOM 1569 C CA . ASP B 1 46 ? 2.238 5.891 -19.125 1 97.81 46 ASP B CA 1
ATOM 1570 C C . ASP B 1 46 ? 1.162 6.73 -18.438 1 97.81 46 ASP B C 1
ATOM 1572 O O . ASP B 1 46 ? 1.27 7.957 -18.375 1 97.81 46 ASP B O 1
ATOM 1576 N N . THR B 1 47 ? 0.176 6.039 -17.984 1 96.31 47 THR B N 1
ATOM 1577 C CA . THR B 1 47 ? -0.914 6.727 -17.297 1 96.31 47 THR B CA 1
ATOM 1578 C C . THR B 1 47 ? -0.417 7.383 -16.016 1 96.31 47 THR B C 1
ATOM 1580 O O . THR B 1 47 ? -0.691 8.555 -15.766 1 96.31 47 THR B O 1
ATOM 1583 N N . LEU B 1 48 ? 0.323 6.648 -15.211 1 96.88 48 LEU B N 1
ATOM 1584 C CA . LEU B 1 48 ? 0.846 7.188 -13.961 1 96.88 48 LEU B CA 1
ATOM 1585 C C . LEU B 1 48 ? 1.767 8.375 -14.227 1 96.88 48 LEU B C 1
ATOM 1587 O O . LEU B 1 48 ? 1.707 9.383 -13.516 1 96.88 48 LEU B O 1
ATOM 1591 N N . VAL B 1 49 ? 2.557 8.266 -15.25 1 97.69 49 VAL B N 1
ATOM 1592 C CA . VAL B 1 49 ? 3.479 9.344 -15.602 1 97.69 49 VAL B CA 1
ATOM 1593 C C . VAL B 1 49 ? 2.689 10.578 -16.016 1 97.69 49 VAL B C 1
ATOM 1595 O O . VAL B 1 49 ? 3.014 11.695 -15.609 1 97.69 49 VAL B O 1
ATOM 1598 N N . SER B 1 50 ? 1.662 10.375 -16.75 1 96.88 50 SER B N 1
ATOM 1599 C CA . SER B 1 50 ? 0.852 11.484 -17.234 1 96.88 50 SER B CA 1
ATOM 1600 C C . SER B 1 50 ? 0.141 12.203 -16.094 1 96.88 50 SER B C 1
ATOM 1602 O O . SER B 1 50 ? -0.057 13.414 -16.141 1 96.88 50 SER B O 1
ATOM 1604 N N . MET B 1 51 ? -0.293 11.469 -15.094 1 95.25 51 MET B N 1
ATOM 1605 C CA . MET B 1 51 ? -0.952 12.055 -13.93 1 95.25 51 MET B CA 1
ATOM 1606 C C . MET B 1 51 ? 0.014 12.945 -13.148 1 95.25 51 MET B C 1
ATOM 1608 O O . MET B 1 51 ? -0.379 13.992 -12.633 1 95.25 51 MET B O 1
ATOM 1612 N N . GLY B 1 52 ? 1.253 12.438 -12.969 1 95.25 52 GLY B N 1
ATOM 1613 C CA . GLY B 1 52 ? 2.332 13.281 -12.477 1 95.25 52 GLY B CA 1
ATOM 1614 C C . GLY B 1 52 ? 2.438 13.281 -10.961 1 95.25 52 GLY B C 1
ATOM 1615 O O . GLY B 1 52 ? 3.438 13.742 -10.406 1 95.25 52 GLY B O 1
ATOM 1616 N N . ASP B 1 53 ? 1.42 12.727 -10.281 1 95.44 53 ASP B N 1
ATOM 1617 C CA . ASP B 1 53 ? 1.404 12.836 -8.828 1 95.44 53 ASP B CA 1
ATOM 1618 C C . ASP B 1 53 ? 2.02 11.602 -8.18 1 95.44 53 ASP B C 1
ATOM 1620 O O . ASP B 1 53 ? 2.508 11.664 -7.047 1 95.44 53 ASP B O 1
ATOM 1624 N N . VAL B 1 54 ? 2.062 10.43 -8.844 1 97.56 54 VAL B N 1
ATOM 1625 C CA . VAL B 1 54 ? 2.574 9.195 -8.258 1 97.56 54 VAL B CA 1
ATOM 1626 C C . VAL B 1 54 ? 4.102 9.219 -8.258 1 97.56 54 VAL B C 1
ATOM 1628 O O . VAL B 1 54 ? 4.727 9.359 -9.312 1 97.56 54 VAL B O 1
ATOM 1631 N N . LYS B 1 55 ? 4.676 9.016 -7.039 1 97.94 55 LYS B N 1
ATOM 1632 C CA . LYS B 1 55 ? 6.125 9.117 -6.906 1 97.94 55 LYS B CA 1
ATOM 1633 C C . LYS B 1 55 ? 6.754 7.754 -6.633 1 97.94 55 LYS B C 1
ATOM 1635 O O . LYS B 1 55 ? 7.965 7.578 -6.785 1 97.94 55 LYS B O 1
ATOM 1640 N N . GLY B 1 56 ? 5.941 6.832 -6.262 1 98.5 56 GLY B N 1
ATOM 1641 C CA . GLY B 1 56 ? 6.395 5.477 -6 1 98.5 56 GLY B CA 1
ATOM 1642 C C . GLY B 1 56 ? 5.316 4.434 -6.211 1 98.5 56 GLY B C 1
ATOM 1643 O O . GLY B 1 56 ? 4.152 4.66 -5.875 1 98.5 56 GLY B O 1
ATOM 1644 N N . VAL B 1 57 ? 5.719 3.363 -6.789 1 98.69 57 VAL B N 1
ATOM 1645 C CA . VAL B 1 57 ? 4.891 2.17 -6.926 1 98.69 57 VAL B CA 1
ATOM 1646 C C . VAL B 1 57 ? 5.523 1.009 -6.164 1 98.69 57 VAL B C 1
ATOM 1648 O O . VAL B 1 57 ? 6.719 0.735 -6.316 1 98.69 57 VAL B O 1
ATOM 1651 N N . PHE B 1 58 ? 4.711 0.316 -5.383 1 98.56 58 PHE B N 1
ATOM 1652 C CA . PHE B 1 58 ? 5.215 -0.788 -4.574 1 98.56 58 PHE B CA 1
ATOM 1653 C C . PHE B 1 58 ? 4.613 -2.111 -5.027 1 98.56 58 PHE B C 1
ATOM 1655 O O . PHE B 1 58 ? 3.414 -2.195 -5.293 1 98.56 58 PHE B O 1
ATOM 1662 N N . LEU B 1 59 ? 5.492 -3.086 -5.133 1 98.19 59 LEU B N 1
ATOM 1663 C CA . LEU B 1 59 ? 5.172 -4.344 -5.801 1 98.19 59 LEU B CA 1
ATOM 1664 C C . LEU B 1 59 ? 5.398 -5.527 -4.867 1 98.19 59 LEU B C 1
ATOM 1666 O O . LEU B 1 59 ? 6.145 -5.418 -3.893 1 98.19 59 LEU B O 1
ATOM 1670 N N . GLY B 1 60 ? 4.797 -6.68 -5.18 1 96.75 60 GLY B N 1
ATOM 1671 C CA . GLY B 1 60 ? 5.043 -7.957 -4.531 1 96.75 60 GLY B CA 1
ATOM 1672 C C . GLY B 1 60 ? 5.27 -9.094 -5.512 1 96.75 60 GLY B C 1
ATOM 1673 O O . GLY B 1 60 ? 6.07 -8.969 -6.441 1 96.75 60 GLY B O 1
ATOM 1674 N N . HIS B 1 61 ? 4.82 -10.219 -5.32 1 95.25 61 HIS B N 1
ATOM 1675 C CA . HIS B 1 61 ? 4.715 -11.359 -6.223 1 95.25 61 HIS B CA 1
ATOM 1676 C C . HIS B 1 61 ? 6.031 -12.133 -6.297 1 95.25 61 HIS B C 1
ATOM 1678 O O . HIS B 1 61 ? 6.043 -13.359 -6.18 1 95.25 61 HIS B O 1
ATOM 1684 N N . ASP B 1 62 ? 7.16 -11.406 -6.477 1 96.56 62 ASP B N 1
ATOM 1685 C CA . ASP B 1 62 ? 8.469 -12.055 -6.551 1 96.56 62 ASP B CA 1
ATOM 1686 C C . ASP B 1 62 ? 9.188 -12 -5.207 1 96.56 62 ASP B C 1
ATOM 1688 O O . ASP B 1 62 ? 9.547 -10.922 -4.734 1 96.56 62 ASP B O 1
ATOM 1692 N N . HIS B 1 63 ? 9.539 -13.141 -4.691 1 95.88 63 HIS B N 1
ATOM 1693 C CA . HIS B 1 63 ? 9.961 -13.172 -3.297 1 95.88 63 HIS B CA 1
ATOM 1694 C C . HIS B 1 63 ? 11.477 -13.055 -3.18 1 95.88 63 HIS B C 1
ATOM 1696 O O . HIS B 1 63 ? 12.016 -12.961 -2.074 1 95.88 63 HIS B O 1
ATOM 1702 N N . LEU B 1 64 ? 12.141 -13.047 -4.344 1 96.5 64 LEU B N 1
ATOM 1703 C CA . LEU B 1 64 ? 13.594 -12.938 -4.301 1 96.5 64 LEU B CA 1
ATOM 1704 C C . LEU B 1 64 ? 14.055 -11.594 -4.855 1 96.5 64 LEU B C 1
ATOM 1706 O O . LEU B 1 64 ? 15.258 -11.359 -5.004 1 96.5 64 LEU B O 1
ATOM 1710 N N . ASN B 1 65 ? 13.078 -10.773 -5.223 1 97.81 65 ASN B N 1
ATOM 1711 C CA . ASN B 1 65 ? 13.367 -9.406 -5.648 1 97.81 65 ASN B CA 1
ATOM 1712 C C . ASN B 1 65 ? 13.016 -8.391 -4.566 1 97.81 65 ASN B C 1
ATOM 1714 O O . ASN B 1 65 ? 11.938 -8.469 -3.975 1 97.81 65 ASN B O 1
ATOM 1718 N N . ASP B 1 66 ? 13.969 -7.508 -4.27 1 98.12 66 ASP B N 1
ATOM 1719 C CA . ASP B 1 66 ? 13.664 -6.438 -3.324 1 98.12 66 ASP B CA 1
ATOM 1720 C C . ASP B 1 66 ? 14.18 -5.094 -3.838 1 98.12 66 ASP B C 1
ATOM 1722 O O . ASP B 1 66 ? 14.344 -4.148 -3.062 1 98.12 66 ASP B O 1
ATOM 1726 N N . PHE B 1 67 ? 14.422 -4.926 -5.086 1 98.62 67 PHE B N 1
ATOM 1727 C CA . PHE B 1 67 ? 15.062 -3.756 -5.664 1 98.62 67 PHE B CA 1
ATOM 1728 C C . PHE B 1 67 ? 14.062 -2.625 -5.859 1 98.62 67 PHE B C 1
ATOM 1730 O O . PHE B 1 67 ? 12.852 -2.855 -5.852 1 98.62 67 PHE B O 1
ATOM 1737 N N . CYS B 1 68 ? 14.609 -1.471 -5.992 1 98.75 68 CYS B N 1
ATOM 1738 C CA . CYS B 1 68 ? 13.922 -0.247 -6.398 1 98.75 68 CYS B CA 1
ATOM 1739 C C . CYS B 1 68 ? 14.625 0.401 -7.586 1 98.75 68 CYS B C 1
ATOM 1741 O O . CYS B 1 68 ? 15.852 0.54 -7.59 1 98.75 68 CYS B O 1
ATOM 1743 N N . GLY B 1 69 ? 13.867 0.777 -8.555 1 98.62 69 GLY B N 1
ATOM 1744 C CA . GLY B 1 69 ? 14.406 1.501 -9.695 1 98.62 69 GLY B CA 1
ATOM 1745 C C . GLY B 1 69 ? 13.453 2.553 -10.234 1 98.62 69 GLY B C 1
ATOM 1746 O O . GLY B 1 69 ? 12.273 2.57 -9.875 1 98.62 69 GLY B O 1
ATOM 1747 N N . ASN B 1 70 ? 14.023 3.426 -11.039 1 98.62 70 ASN B N 1
ATOM 1748 C CA . ASN B 1 70 ? 13.266 4.57 -11.531 1 98.62 70 ASN B CA 1
ATOM 1749 C C . ASN B 1 70 ? 12.836 4.375 -12.984 1 98.62 70 ASN B C 1
ATOM 1751 O O . ASN B 1 70 ? 13.648 3.998 -13.828 1 98.62 70 ASN B O 1
ATOM 1755 N N . LEU B 1 71 ? 11.609 4.453 -13.211 1 98.44 71 LEU B N 1
ATOM 1756 C CA . LEU B 1 71 ? 11.047 4.465 -14.555 1 98.44 71 LEU B CA 1
ATOM 1757 C C . LEU B 1 71 ? 10.336 5.785 -14.836 1 98.44 71 LEU B C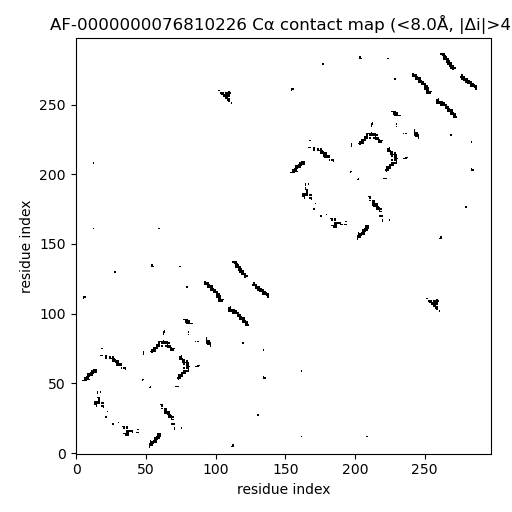 1
ATOM 1759 O O . LEU B 1 71 ? 9.234 6.016 -14.328 1 98.44 71 LEU B O 1
ATOM 1763 N N . ASN B 1 72 ? 10.953 6.691 -15.578 1 97.81 72 ASN B N 1
ATOM 1764 C CA . ASN B 1 72 ? 10.367 7.957 -16.016 1 97.81 72 ASN B CA 1
ATOM 1765 C C . ASN B 1 72 ? 9.93 8.812 -14.836 1 97.81 72 ASN B C 1
ATOM 1767 O O . ASN B 1 72 ? 8.828 9.367 -14.836 1 97.81 72 ASN B O 1
ATOM 1771 N N . GLY B 1 73 ? 10.672 8.781 -13.789 1 97.38 73 GLY B N 1
ATOM 1772 C CA . GLY B 1 73 ? 10.43 9.695 -12.68 1 97.38 73 GLY B CA 1
ATOM 1773 C C . GLY B 1 73 ? 9.625 9.062 -11.555 1 97.38 73 GLY B C 1
ATOM 1774 O O . GLY B 1 73 ? 9.359 9.703 -10.539 1 97.38 73 GLY B O 1
ATOM 1775 N N . ILE B 1 74 ? 9.281 7.781 -11.688 1 98.19 74 ILE B N 1
ATOM 1776 C CA . ILE B 1 74 ? 8.539 7.055 -10.664 1 98.19 74 ILE B CA 1
ATOM 1777 C C . ILE B 1 74 ? 9.359 5.871 -10.164 1 98.19 74 ILE B C 1
ATOM 1779 O O . ILE B 1 74 ? 9.914 5.109 -10.961 1 98.19 74 ILE B O 1
ATOM 1783 N N . TRP B 1 75 ? 9.484 5.758 -8.891 1 98.69 75 TRP B N 1
ATOM 1784 C CA . TRP B 1 75 ? 10.203 4.625 -8.328 1 98.69 75 TRP B CA 1
ATOM 1785 C C . TRP B 1 75 ? 9.312 3.395 -8.242 1 98.69 75 TRP B C 1
ATOM 1787 O O . TRP B 1 75 ? 8.172 3.477 -7.785 1 98.69 75 TRP B O 1
ATOM 1797 N N . PHE B 1 76 ? 9.789 2.322 -8.75 1 98.81 76 PHE B N 1
ATOM 1798 C CA . PHE B 1 76 ? 9.164 1.014 -8.578 1 98.81 76 PHE B CA 1
ATOM 1799 C C . PHE B 1 76 ? 9.969 0.161 -7.598 1 98.81 76 PHE B C 1
ATOM 1801 O O . PHE B 1 76 ? 11.148 -0.114 -7.828 1 98.81 76 PHE B O 1
ATOM 1808 N N . CYS B 1 77 ? 9.289 -0.267 -6.473 1 98.88 77 CYS B N 1
ATOM 1809 C CA . CYS B 1 77 ? 10.016 -0.902 -5.383 1 98.88 77 CYS B CA 1
ATOM 1810 C C . CYS B 1 77 ? 9.312 -2.17 -4.918 1 98.88 77 CYS B C 1
ATOM 1812 O O . CYS B 1 77 ? 8.117 -2.143 -4.617 1 98.88 77 CYS B O 1
ATOM 1814 N N . TYR B 1 78 ? 10.031 -3.279 -4.852 1 98.56 78 TYR B N 1
ATOM 1815 C CA . TYR B 1 78 ? 9.492 -4.52 -4.301 1 98.56 78 TYR B CA 1
ATOM 1816 C C . TYR B 1 78 ? 9.414 -4.449 -2.779 1 98.56 78 TYR B C 1
ATOM 1818 O O . TYR B 1 78 ? 10.242 -3.797 -2.137 1 98.56 78 TYR B O 1
ATOM 1826 N N . GLY B 1 79 ? 8.477 -5.145 -2.195 1 95.5 79 GLY B N 1
ATOM 1827 C CA . GLY B 1 79 ? 8.297 -5.238 -0.754 1 95.5 79 GLY B CA 1
ATOM 1828 C C . GLY B 1 79 ? 9.344 -6.113 -0.084 1 95.5 79 GLY B C 1
ATOM 1829 O O . GLY B 1 79 ? 9.594 -5.98 1.116 1 95.5 79 GLY B O 1
ATOM 1830 N N . GLY B 1 80 ? 9.922 -7.129 -0.772 1 90.62 80 GLY B N 1
ATOM 1831 C CA . GLY B 1 80 ? 11.055 -7.879 -0.264 1 90.62 80 GLY B CA 1
ATOM 1832 C C . GLY B 1 80 ? 10.695 -9.281 0.178 1 90.62 80 GLY B C 1
ATOM 1833 O O . GLY B 1 80 ? 11.516 -9.977 0.783 1 90.62 80 GLY B O 1
ATOM 1834 N N . GLY B 1 81 ? 9.453 -9.797 0.052 1 88.62 81 GLY B N 1
ATOM 1835 C CA . GLY B 1 81 ? 9.094 -11.172 0.36 1 88.62 81 GLY B CA 1
ATOM 1836 C C . GLY B 1 81 ? 9.016 -11.453 1.85 1 88.62 81 GLY B C 1
ATOM 1837 O O . GLY B 1 81 ? 9.75 -12.289 2.373 1 88.62 81 GLY B O 1
ATOM 1838 N N . PHE B 1 82 ? 8.211 -11.008 2.611 1 85.19 82 PHE B N 1
ATOM 1839 C CA . PHE B 1 82 ? 8.047 -11.031 4.059 1 85.19 82 PHE B CA 1
ATOM 1840 C C . PHE B 1 82 ? 7.559 -12.398 4.527 1 85.19 82 PHE B C 1
ATOM 1842 O O . PHE B 1 82 ? 7.934 -12.859 5.605 1 85.19 82 PHE B O 1
ATOM 1849 N N . GLY B 1 83 ? 6.848 -13.07 3.748 1 81.62 83 GLY B N 1
ATOM 1850 C CA . GLY B 1 83 ? 6.117 -14.234 4.211 1 81.62 83 GLY B CA 1
ATOM 1851 C C . GLY B 1 83 ? 6.965 -15.492 4.254 1 81.62 83 GLY B C 1
ATOM 1852 O O . GLY B 1 83 ? 7.625 -15.836 3.27 1 81.62 83 GLY B O 1
ATOM 1853 N N . TYR B 1 84 ? 6.949 -16.203 5.352 1 79.69 84 TYR B N 1
ATOM 1854 C CA . TYR B 1 84 ? 7.77 -17.391 5.531 1 79.69 84 TYR B CA 1
ATOM 1855 C C . TYR B 1 84 ? 7.129 -18.594 4.855 1 79.69 84 TYR B C 1
ATOM 1857 O O . TYR B 1 84 ? 7.785 -19.625 4.637 1 79.69 84 TYR B O 1
ATOM 1865 N N . HIS B 1 85 ? 5.949 -18.438 4.527 1 79.5 85 HIS B N 1
ATOM 1866 C CA . HIS B 1 85 ? 5.332 -19.609 3.922 1 79.5 85 HIS B CA 1
ATOM 1867 C C . HIS B 1 85 ? 5.402 -19.547 2.4 1 79.5 85 HIS B C 1
ATOM 1869 O O . HIS B 1 85 ? 4.883 -20.438 1.712 1 79.5 85 HIS B O 1
ATOM 1875 N N . ALA B 1 86 ? 6.02 -18.578 1.913 1 83.81 86 ALA B N 1
ATOM 1876 C CA . ALA B 1 86 ? 6.324 -18.469 0.488 1 83.81 86 ALA B CA 1
ATOM 1877 C C . ALA B 1 86 ? 7.73 -18.984 0.189 1 83.81 86 ALA B C 1
ATOM 1879 O O . ALA B 1 86 ? 8.523 -19.203 1.106 1 83.81 86 ALA B O 1
ATOM 1880 N N . TYR B 1 87 ? 7.988 -19.188 -1.141 1 89.19 87 TYR B N 1
ATOM 1881 C CA . TYR B 1 87 ? 9.328 -19.625 -1.518 1 89.19 87 TYR B CA 1
ATOM 1882 C C . TYR B 1 87 ? 10.375 -18.594 -1.132 1 89.19 87 TYR B C 1
ATOM 1884 O O . TYR B 1 87 ? 10.039 -17.438 -0.874 1 89.19 87 TYR B O 1
ATOM 1892 N N . GLY B 1 88 ? 11.523 -19.062 -0.912 1 90.06 88 GLY B N 1
ATOM 1893 C CA . GLY B 1 88 ? 12.68 -18.25 -0.565 1 90.06 88 GLY B CA 1
ATOM 1894 C C . GLY B 1 88 ? 14 -18.891 -0.951 1 90.06 88 GLY B C 1
ATOM 1895 O O . GLY B 1 88 ? 14.039 -19.766 -1.825 1 90.06 88 GLY B O 1
ATOM 1896 N N . ARG B 1 89 ? 14.969 -18.312 -0.553 1 90.69 89 ARG B N 1
ATOM 1897 C CA . ARG B 1 89 ? 16.328 -18.812 -0.734 1 90.69 89 ARG B CA 1
ATOM 1898 C C . ARG B 1 89 ? 17.047 -18.938 0.603 1 90.69 89 ARG B C 1
ATOM 1900 O O . ARG B 1 89 ? 17.016 -18.016 1.421 1 90.69 89 ARG B O 1
ATOM 1907 N N . PRO B 1 90 ? 17.641 -20.141 0.73 1 89.12 90 PRO B N 1
ATOM 1908 C CA . PRO B 1 90 ? 18.406 -20.281 1.971 1 89.12 90 PRO B CA 1
ATOM 1909 C C . PRO B 1 90 ? 19.422 -19.156 2.172 1 89.12 90 PRO B C 1
ATOM 1911 O O . PRO B 1 90 ? 20.062 -18.719 1.21 1 89.12 90 PRO B O 1
ATOM 1914 N N . HIS B 1 91 ? 19.516 -18.594 3.385 1 89.31 91 HIS B N 1
ATOM 1915 C CA . HIS B 1 91 ? 20.484 -17.594 3.809 1 89.31 91 HIS B CA 1
ATOM 1916 C C . HIS B 1 91 ? 20.141 -16.219 3.264 1 89.31 91 HIS B C 1
ATOM 1918 O O . HIS B 1 91 ? 20.969 -15.312 3.277 1 89.31 91 HIS B O 1
ATOM 1924 N N . TRP B 1 92 ? 19.062 -16.156 2.666 1 92.19 92 TRP B N 1
ATOM 1925 C CA . TRP B 1 92 ? 18.516 -14.859 2.291 1 92.19 92 TRP B CA 1
ATOM 1926 C C . TRP B 1 92 ? 17.344 -14.477 3.191 1 92.19 92 TRP B C 1
ATOM 1928 O O . TRP B 1 92 ? 16.203 -14.883 2.943 1 92.19 92 TRP B O 1
ATOM 1938 N N . PRO B 1 93 ? 17.672 -13.742 4.188 1 93.25 93 PRO B N 1
ATOM 1939 C CA . PRO B 1 93 ? 16.625 -13.469 5.176 1 93.25 93 PRO B CA 1
ATOM 1940 C C . PRO B 1 93 ? 15.422 -12.742 4.578 1 93.25 93 PRO B C 1
ATOM 1942 O O . PRO B 1 93 ? 15.586 -11.914 3.676 1 93.25 93 PRO B O 1
ATOM 1945 N N . ARG B 1 94 ? 14.289 -13.07 5.145 1 94.44 94 ARG B N 1
ATOM 1946 C CA . ARG B 1 94 ? 13.086 -12.312 4.809 1 94.44 94 ARG B CA 1
ATOM 1947 C C . ARG B 1 94 ? 13.242 -10.844 5.188 1 94.44 94 ARG B C 1
ATOM 1949 O O . ARG B 1 94 ? 14.094 -10.5 6.008 1 94.44 94 ARG B O 1
ATOM 1956 N N . ARG B 1 95 ? 12.438 -10.016 4.512 1 95.69 95 ARG B N 1
ATOM 1957 C CA . ARG B 1 95 ? 12.508 -8.594 4.824 1 95.69 95 ARG B CA 1
ATOM 1958 C C . ARG B 1 95 ? 11.172 -7.906 4.566 1 95.69 95 ARG B C 1
ATOM 1960 O O . ARG B 1 95 ? 10.32 -8.438 3.85 1 95.69 95 ARG B O 1
ATOM 1967 N N . ALA B 1 96 ? 11.008 -6.82 5.207 1 96 96 ALA B N 1
ATOM 1968 C CA . ALA B 1 96 ? 9.859 -5.938 5.023 1 96 96 ALA B CA 1
ATOM 1969 C C . ALA B 1 96 ? 10.297 -4.543 4.582 1 96 96 ALA B C 1
ATOM 1971 O O . ALA B 1 96 ? 11.297 -4.016 5.082 1 96 96 ALA B O 1
ATOM 1972 N N . ARG B 1 97 ? 9.609 -4.012 3.646 1 98.12 97 ARG B N 1
ATOM 1973 C CA . ARG B 1 97 ? 9.922 -2.643 3.238 1 98.12 97 ARG B CA 1
ATOM 1974 C C . ARG B 1 97 ? 9.125 -1.635 4.062 1 98.12 97 ARG B C 1
ATOM 1976 O O . ARG B 1 97 ? 7.93 -1.823 4.297 1 98.12 97 ARG B O 1
ATOM 1983 N N . VAL B 1 98 ? 9.797 -0.566 4.48 1 97.88 98 VAL B N 1
ATOM 1984 C CA . VAL B 1 98 ? 9.211 0.545 5.223 1 97.88 98 VAL B CA 1
ATOM 1985 C C . VAL B 1 98 ? 9.164 1.789 4.336 1 97.88 98 VAL B C 1
ATOM 1987 O O . VAL B 1 98 ? 10.117 2.09 3.621 1 97.88 98 VAL B O 1
ATOM 1990 N N . ILE B 1 99 ? 7.988 2.387 4.285 1 98.31 99 ILE B N 1
ATOM 1991 C CA . ILE B 1 99 ? 7.801 3.682 3.641 1 98.31 99 ILE B CA 1
ATOM 1992 C C . ILE B 1 99 ? 7.543 4.754 4.699 1 98.31 99 ILE B C 1
ATOM 1994 O O . ILE B 1 99 ? 6.648 4.605 5.535 1 98.31 99 ILE B O 1
ATOM 1998 N N . TYR B 1 100 ? 8.383 5.785 4.668 1 96.25 100 TYR B N 1
ATOM 1999 C CA . TYR B 1 100 ? 8.312 6.848 5.664 1 96.25 100 TYR B CA 1
ATOM 2000 C C . TYR B 1 100 ? 8.07 8.203 5.008 1 96.25 100 TYR B C 1
ATOM 2002 O O . TYR B 1 100 ? 8.852 8.633 4.156 1 96.25 100 TYR B O 1
ATOM 2010 N N . THR B 1 101 ? 6.941 8.82 5.348 1 94.06 101 THR B N 1
ATOM 2011 C CA . THR B 1 101 ? 6.621 10.156 4.844 1 94.06 101 THR B CA 1
ATOM 2012 C C . THR B 1 101 ? 6.871 11.211 5.914 1 94.06 101 THR B C 1
ATOM 2014 O O . THR B 1 101 ? 6.297 11.156 7.004 1 94.06 101 THR B O 1
ATOM 2017 N N . GLN B 1 102 ? 7.707 12.078 5.543 1 90.69 102 GLN B N 1
ATOM 2018 C CA . GLN B 1 102 ? 7.996 13.195 6.438 1 90.69 102 GLN B CA 1
ATOM 2019 C C . GLN B 1 102 ? 7.16 14.422 6.078 1 90.69 102 GLN B C 1
ATOM 2021 O O . GLN B 1 102 ? 7.082 14.805 4.91 1 90.69 102 GLN B O 1
ATOM 2026 N N . LEU B 1 103 ? 6.562 14.984 7.09 1 86.56 103 LEU B N 1
ATOM 2027 C CA . LEU B 1 103 ? 5.781 16.203 6.875 1 86.56 103 LEU B CA 1
ATOM 2028 C C . LEU B 1 103 ? 6.629 17.438 7.113 1 86.56 103 LEU B C 1
ATOM 2030 O O . LEU B 1 103 ? 7.582 17.406 7.895 1 86.56 103 LEU B O 1
ATOM 2034 N N . LYS B 1 104 ? 6.285 18.469 6.387 1 81.44 104 LYS B N 1
ATOM 2035 C CA . LYS B 1 104 ? 6.961 19.75 6.57 1 81.44 104 LYS B CA 1
ATOM 2036 C C . LYS B 1 104 ? 6.676 20.328 7.953 1 81.44 104 LYS B C 1
ATOM 2038 O O . LYS B 1 104 ? 5.551 20.234 8.445 1 81.44 104 LYS B O 1
ATOM 2043 N N . LYS B 1 105 ? 7.801 20.828 8.547 1 69.31 105 LYS B N 1
ATOM 2044 C CA . LYS B 1 105 ? 7.648 21.531 9.812 1 69.31 105 LYS B CA 1
ATOM 2045 C C . LYS B 1 105 ? 7.402 23.031 9.586 1 69.31 105 LYS B C 1
ATOM 2047 O O . LYS B 1 105 ? 8.125 23.672 8.828 1 69.31 105 LYS B O 1
ATOM 2052 N N . GLY B 1 106 ? 6.234 23.516 9.375 1 59.88 106 GLY B N 1
ATOM 2053 C CA . GLY B 1 106 ? 6.094 24.938 9.117 1 59.88 106 GLY B CA 1
ATOM 2054 C C . GLY B 1 106 ? 6.02 25.766 10.383 1 59.88 106 GLY B C 1
ATOM 2055 O O . GLY B 1 106 ? 5.797 25.234 11.477 1 59.88 106 GLY B O 1
ATOM 2056 N N . GLN B 1 107 ? 6.855 26.922 10.43 1 54.22 107 GLN B N 1
ATOM 2057 C CA . GLN B 1 107 ? 6.648 27.906 11.477 1 54.22 107 GLN B CA 1
ATOM 2058 C C . GLN B 1 107 ? 5.164 28.094 11.781 1 54.22 107 GLN B C 1
ATOM 2060 O O . GLN B 1 107 ? 4.773 28.188 12.945 1 54.22 107 GLN B O 1
ATOM 2065 N N . ARG B 1 108 ? 4.27 28.406 10.828 1 54.47 108 ARG B N 1
ATOM 2066 C CA . ARG B 1 108 ? 2.871 28.719 11.094 1 54.47 108 ARG B CA 1
ATOM 2067 C C . ARG B 1 108 ? 1.955 27.609 10.594 1 54.47 108 ARG B C 1
ATOM 2069 O O . ARG B 1 108 ? 0.88 27.375 11.156 1 54.47 108 ARG B O 1
ATOM 2076 N N . SER B 1 109 ? 2.305 26.844 9.312 1 50.91 109 SER B N 1
ATOM 2077 C CA . SER B 1 109 ? 1.338 25.906 8.766 1 50.91 109 SER B CA 1
ATOM 2078 C C . SER B 1 109 ? 2.037 24.719 8.109 1 50.91 109 SER B C 1
ATOM 2080 O O . SER B 1 109 ? 3.154 24.844 7.605 1 50.91 109 SER B O 1
ATOM 2082 N N . TRP B 1 110 ? 1.839 23.516 8.633 1 52.28 110 TRP B N 1
ATOM 2083 C CA . TRP B 1 110 ? 2.336 22.391 7.863 1 52.28 110 TRP B CA 1
ATOM 2084 C C . TRP B 1 110 ? 1.946 22.5 6.395 1 52.28 110 TRP B C 1
ATOM 2086 O O . TRP B 1 110 ? 0.779 22.734 6.07 1 52.28 110 TRP B O 1
ATOM 2096 N N . MET B 1 111 ? 2.945 22.641 5.555 1 63.53 111 MET B N 1
ATOM 2097 C CA . MET B 1 111 ? 2.719 22.969 4.152 1 63.53 111 MET B CA 1
ATOM 2098 C C . MET B 1 111 ? 2.631 21.703 3.301 1 63.53 111 MET B C 1
ATOM 2100 O O . MET B 1 111 ? 2.518 21.797 2.076 1 63.53 111 MET B O 1
ATOM 2104 N N . GLY B 1 112 ? 2.584 20.344 4.098 1 79.94 112 GLY B N 1
ATOM 2105 C CA . GLY B 1 112 ? 2.467 19.203 3.209 1 79.94 112 GLY B CA 1
ATOM 2106 C C . GLY B 1 112 ? 3.562 18.172 3.41 1 79.94 112 GLY B C 1
ATOM 2107 O O . GLY B 1 112 ? 4.211 18.141 4.457 1 79.94 112 GLY B O 1
ATOM 2108 N N . VAL B 1 113 ? 3.65 17.234 2.602 1 88.75 113 VAL B N 1
ATOM 2109 C CA . VAL B 1 113 ? 4.688 16.203 2.641 1 88.75 113 VAL B CA 1
ATOM 2110 C C . VAL B 1 113 ? 6.027 16.812 2.232 1 88.75 113 VAL B C 1
ATOM 2112 O O . VAL B 1 113 ? 6.117 17.531 1.229 1 88.75 113 VAL B O 1
ATOM 2115 N N . GLU B 1 114 ? 6.965 16.609 3.08 1 90.69 114 GLU B N 1
ATOM 2116 C CA . GLU B 1 114 ? 8.305 17.094 2.773 1 90.69 114 GLU B CA 1
ATOM 2117 C C . GLU B 1 114 ? 9.086 16.062 1.943 1 90.69 114 GLU B C 1
ATOM 2119 O O . GLU B 1 114 ? 9.766 16.438 0.981 1 90.69 114 GLU B O 1
ATOM 2124 N N . SER B 1 115 ? 8.961 14.828 2.396 1 94.75 115 SER B N 1
ATOM 2125 C CA . SER B 1 115 ? 9.727 13.805 1.684 1 94.75 115 SER B CA 1
ATOM 2126 C C . SER B 1 115 ? 9.109 12.422 1.881 1 94.75 115 SER B C 1
ATOM 2128 O O . SER B 1 115 ? 8.328 12.211 2.811 1 94.75 115 SER B O 1
ATOM 2130 N N . ILE B 1 116 ? 9.422 11.523 0.97 1 97.12 116 ILE B N 1
ATOM 2131 C CA . ILE B 1 116 ? 9.109 10.102 1.043 1 97.12 116 ILE B CA 1
ATOM 2132 C C . ILE B 1 116 ? 10.398 9.289 0.978 1 97.12 116 ILE B C 1
ATOM 2134 O O . ILE B 1 116 ? 11.172 9.406 0.022 1 97.12 116 ILE B O 1
ATOM 2138 N N . GLN B 1 117 ? 10.594 8.516 1.99 1 98.12 117 GLN B N 1
ATOM 2139 C CA . GLN B 1 117 ? 11.766 7.656 2.088 1 98.12 117 GLN B CA 1
ATOM 2140 C C . GLN B 1 117 ? 11.375 6.191 2.242 1 98.12 117 GLN B C 1
ATOM 2142 O O . GLN B 1 117 ? 10.25 5.887 2.652 1 98.12 117 GLN B O 1
ATOM 2147 N N . THR B 1 118 ? 12.328 5.285 1.863 1 98.69 118 THR B N 1
ATOM 2148 C CA . THR B 1 118 ? 12.055 3.865 2.055 1 98.69 118 THR B CA 1
ATOM 2149 C C . THR B 1 118 ? 13.336 3.109 2.387 1 98.69 118 THR B C 1
ATOM 2151 O O . THR B 1 118 ? 14.438 3.557 2.051 1 98.69 118 THR B O 1
ATOM 2154 N N . TRP B 1 119 ? 13.18 2.092 3.049 1 98.44 119 TRP B N 1
ATOM 2155 C CA . TRP B 1 119 ? 14.219 1.115 3.348 1 98.44 119 TRP B CA 1
ATOM 2156 C C . TRP B 1 119 ? 13.617 -0.261 3.611 1 98.44 119 TRP B C 1
ATOM 2158 O O . TRP B 1 119 ? 12.406 -0.45 3.479 1 98.44 119 TRP B O 1
ATOM 2168 N N . LYS B 1 120 ? 14.492 -1.208 3.838 1 98.25 120 LYS B N 1
ATOM 2169 C CA . LYS B 1 120 ? 14.023 -2.537 4.219 1 98.25 120 LYS B CA 1
ATOM 2170 C C . LYS B 1 120 ? 14.57 -2.947 5.582 1 98.25 120 LYS B C 1
ATOM 2172 O O . LYS B 1 120 ? 15.656 -2.527 5.969 1 98.25 120 LYS B O 1
ATOM 2177 N N . LEU B 1 121 ? 13.742 -3.656 6.277 1 97.31 121 LEU B N 1
ATOM 2178 C CA . LEU B 1 121 ? 14.172 -4.305 7.512 1 97.31 121 LEU B CA 1
ATOM 2179 C C . LEU B 1 121 ? 14.336 -5.809 7.305 1 97.31 121 LEU B C 1
ATOM 2181 O O . LEU B 1 121 ? 13.406 -6.477 6.836 1 97.31 121 LEU B O 1
ATOM 2185 N N . LEU B 1 122 ? 15.484 -6.328 7.691 1 96.31 122 LEU B N 1
ATOM 2186 C CA . LEU B 1 122 ? 15.758 -7.754 7.562 1 96.31 122 LEU B CA 1
ATOM 2187 C C . LEU B 1 122 ? 15.266 -8.516 8.789 1 96.31 122 LEU B C 1
ATOM 2189 O O . LEU B 1 122 ? 15.375 -8.031 9.914 1 96.31 122 LEU B O 1
ATOM 2193 N N . ASP B 1 123 ? 14.758 -9.695 8.539 1 94.19 123 ASP B N 1
ATOM 2194 C CA . ASP B 1 123 ? 14.461 -10.609 9.641 1 94.19 123 ASP B CA 1
ATOM 2195 C C . ASP B 1 123 ? 15.719 -11.312 10.117 1 94.19 123 ASP B C 1
ATOM 2197 O O . ASP B 1 123 ? 15.852 -12.531 9.977 1 94.19 123 ASP B O 1
ATOM 2201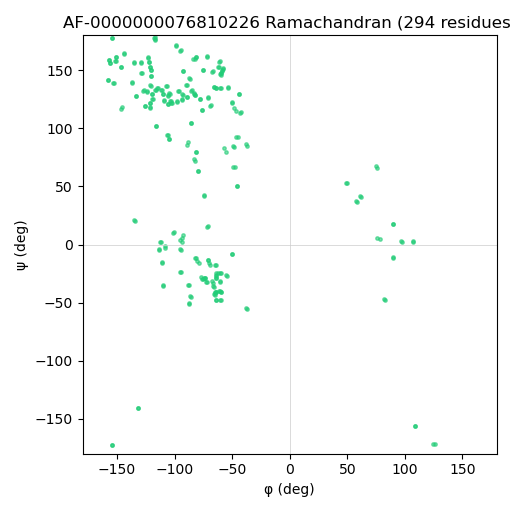 N N . ASP B 1 124 ? 16.625 -10.57 10.609 1 94 124 ASP B N 1
ATOM 2202 C CA . ASP B 1 124 ? 17.828 -11.07 11.25 1 94 124 ASP B CA 1
ATOM 2203 C C . ASP B 1 124 ? 17.891 -10.648 12.719 1 94 124 ASP B C 1
ATOM 2205 O O . ASP B 1 124 ? 16.953 -10.031 13.227 1 94 124 ASP B O 1
ATOM 2209 N N . GLU B 1 125 ? 18.859 -11.031 13.445 1 94.62 125 GLU B N 1
ATOM 2210 C CA . GLU B 1 125 ? 18.953 -10.812 14.891 1 94.62 125 GLU B CA 1
ATOM 2211 C C . GLU B 1 125 ? 18.922 -9.32 15.219 1 94.62 125 GLU B C 1
ATOM 2213 O O . GLU B 1 125 ? 18.406 -8.93 16.266 1 94.62 125 GLU B O 1
ATOM 2218 N N . ASN B 1 126 ? 19.297 -8.477 14.312 1 95.5 126 ASN B N 1
ATOM 2219 C CA . ASN B 1 126 ? 19.438 -7.051 14.594 1 95.5 126 ASN B CA 1
ATOM 2220 C C . ASN B 1 126 ? 18.328 -6.238 13.93 1 95.5 126 ASN B C 1
ATOM 2222 O O . ASN B 1 126 ? 18.281 -5.016 14.062 1 95.5 126 ASN B O 1
ATOM 2226 N N . LEU B 1 127 ? 17.438 -6.941 13.148 1 94 127 LEU B N 1
ATOM 2227 C CA . LEU B 1 127 ? 16.469 -6.199 12.328 1 94 127 LEU B CA 1
ATOM 2228 C C . LEU B 1 127 ? 17.172 -5.113 11.523 1 94 127 LEU B C 1
ATOM 2230 O O . LEU B 1 127 ? 16.781 -3.949 11.555 1 94 127 LEU B O 1
ATOM 2234 N N . SER B 1 128 ? 18.219 -5.492 10.781 1 97.19 128 SER B N 1
ATOM 2235 C CA . SER B 1 128 ? 19.094 -4.57 10.062 1 97.19 128 SER B CA 1
ATOM 2236 C C . SER B 1 128 ? 18.312 -3.738 9.047 1 97.19 128 SER B C 1
ATOM 2238 O O . SER B 1 128 ? 17.453 -4.262 8.344 1 97.19 128 SER B O 1
ATOM 2240 N N . LYS B 1 129 ? 18.625 -2.49 9.086 1 97.81 129 LYS B N 1
ATOM 2241 C CA . LYS B 1 129 ? 18.109 -1.571 8.078 1 97.81 129 LYS B CA 1
ATOM 2242 C C . LYS B 1 129 ? 19.031 -1.5 6.871 1 97.81 129 L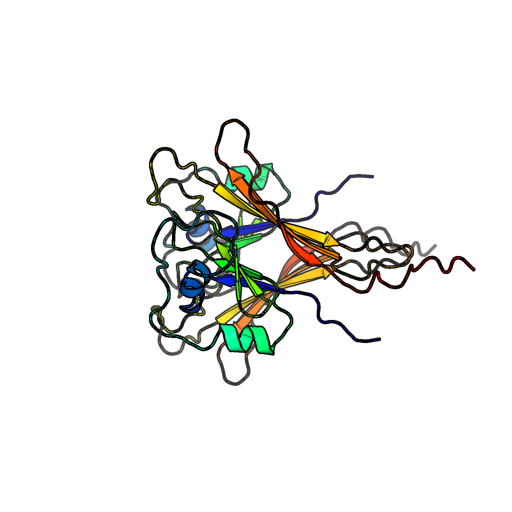YS B C 1
ATOM 2244 O O . LYS B 1 129 ? 20.219 -1.231 7.012 1 97.81 129 LYS B O 1
ATOM 2249 N N . ILE B 1 130 ? 18.438 -1.733 5.668 1 97.88 130 ILE B N 1
ATOM 2250 C CA . ILE B 1 130 ? 19.297 -1.722 4.492 1 97.88 130 ILE B CA 1
ATOM 2251 C C . ILE B 1 130 ? 18.641 -0.923 3.373 1 97.88 130 ILE B C 1
ATOM 2253 O O . ILE B 1 130 ? 17.422 -0.732 3.375 1 97.88 130 ILE B O 1
ATOM 2257 N N . ASP B 1 131 ? 19.422 -0.423 2.461 1 98.25 131 ASP B N 1
ATOM 2258 C CA . ASP B 1 131 ? 19.016 0.175 1.194 1 98.25 131 ASP B CA 1
ATOM 2259 C C . ASP B 1 131 ? 18.141 1.401 1.423 1 98.25 131 ASP B C 1
ATOM 2261 O O . ASP B 1 131 ? 17.125 1.585 0.738 1 98.25 131 ASP B O 1
ATOM 2265 N N . GLU B 1 132 ? 18.484 2.199 2.369 1 98.38 132 GLU B N 1
ATOM 2266 C CA . GLU B 1 132 ? 17.766 3.441 2.609 1 98.38 132 GLU B CA 1
ATOM 2267 C C . GLU B 1 132 ? 17.891 4.398 1.428 1 98.38 132 GLU B C 1
ATOM 2269 O O . GLU B 1 132 ? 18.984 4.551 0.865 1 98.38 132 GLU B O 1
ATOM 2274 N N . GLN B 1 133 ? 16.797 5.004 1.007 1 98.12 133 GLN B N 1
ATOM 2275 C CA . GLN B 1 133 ? 16.844 5.984 -0.075 1 98.12 133 GLN B CA 1
ATOM 2276 C C . GLN B 1 133 ? 15.656 6.938 -0.003 1 98.12 133 GLN B C 1
ATOM 2278 O O . GLN B 1 133 ? 14.617 6.602 0.57 1 98.12 133 GLN B O 1
ATOM 2283 N N . VAL B 1 134 ? 15.812 8.094 -0.57 1 97.88 134 VAL B N 1
ATOM 2284 C CA . VAL B 1 134 ? 14.742 9.07 -0.731 1 97.88 134 VAL B CA 1
ATOM 2285 C C . VAL B 1 134 ? 14.086 8.898 -2.098 1 97.88 134 VAL B C 1
ATOM 2287 O O . VAL B 1 134 ? 14.758 8.914 -3.127 1 97.88 134 VAL B O 1
ATOM 2290 N N . LEU B 1 135 ? 12.805 8.711 -2.123 1 97.94 135 LEU B N 1
ATOM 2291 C CA . LEU B 1 135 ? 12.078 8.547 -3.379 1 97.94 135 LEU B CA 1
ATOM 2292 C C . LEU B 1 135 ? 11.656 9.898 -3.943 1 97.94 135 LEU B C 1
ATOM 2294 O O . LEU B 1 135 ? 11.57 10.07 -5.16 1 97.94 135 LEU B O 1
ATOM 2298 N N . TRP B 1 136 ? 11.328 10.805 -3.018 1 96.75 136 TRP B N 1
ATOM 2299 C CA . TRP B 1 136 ? 10.805 12.102 -3.428 1 96.75 136 TRP B CA 1
ATOM 2300 C C . TRP B 1 136 ? 11.008 13.148 -2.332 1 96.75 136 TRP B C 1
ATOM 2302 O O . TRP B 1 136 ? 10.867 12.844 -1.145 1 96.75 136 TRP B O 1
ATOM 2312 N N . ARG B 1 137 ? 11.32 14.328 -2.672 1 94.19 137 ARG B N 1
ATOM 2313 C CA . ARG B 1 137 ? 11.398 15.477 -1.774 1 94.19 137 ARG B CA 1
ATOM 2314 C C . ARG B 1 137 ? 10.773 16.719 -2.408 1 94.19 137 ARG B C 1
ATOM 2316 O O . ARG B 1 137 ? 10.977 16.984 -3.596 1 94.19 137 ARG B O 1
ATOM 2323 N N . ASP B 1 138 ? 10.047 17.438 -1.566 1 88.5 138 ASP B N 1
ATOM 2324 C CA . ASP B 1 138 ? 9.453 18.688 -2.035 1 88.5 138 ASP B CA 1
ATOM 2325 C C . ASP B 1 138 ? 10.523 19.734 -2.305 1 88.5 138 ASP B C 1
ATOM 2327 O O . ASP B 1 138 ? 11.414 19.953 -1.479 1 88.5 138 ASP B O 1
ATOM 2331 N N . SER B 1 139 ? 10.773 20.359 -3.529 1 74.62 139 SER B N 1
ATOM 2332 C CA . SER B 1 139 ? 11.797 21.328 -3.926 1 74.62 139 SER B CA 1
ATOM 2333 C C . SER B 1 139 ? 11.516 22.703 -3.334 1 74.62 139 SER B C 1
ATOM 2335 O O . SER B 1 139 ? 12.414 23.547 -3.27 1 74.62 139 SER B O 1
ATOM 2337 N N . ASP B 1 140 ? 10.453 23.234 -3.084 1 57.53 140 ASP B N 1
ATOM 2338 C CA . ASP B 1 140 ? 10.289 24.625 -2.693 1 57.53 140 ASP B CA 1
ATOM 2339 C C . ASP B 1 140 ? 11.234 25 -1.548 1 57.53 140 ASP B C 1
ATOM 2341 O O . ASP B 1 140 ? 11.242 26.141 -1.083 1 57.53 140 ASP B O 1
ATOM 2345 N N . ASN B 1 141 ? 11.953 24.234 -0.894 1 47.69 141 ASN B N 1
ATOM 2346 C CA . ASN B 1 141 ? 12.867 24.875 0.043 1 47.69 141 ASN B CA 1
ATOM 2347 C C . ASN B 1 141 ? 14 25.594 -0.685 1 47.69 141 ASN B C 1
ATOM 2349 O O . ASN B 1 141 ? 15.172 25.438 -0.326 1 47.69 141 ASN B O 1
ATOM 2353 N N . ASP B 1 142 ? 14.016 25.891 -1.932 1 39.53 142 ASP B N 1
ATOM 2354 C CA . ASP B 1 142 ? 15.016 26.828 -2.424 1 39.53 142 ASP B CA 1
ATOM 2355 C C . ASP B 1 142 ? 14.836 28.203 -1.782 1 39.53 142 ASP B C 1
ATOM 2357 O O . ASP B 1 142 ? 15.633 29.109 -2.016 1 39.53 142 ASP B O 1
ATOM 2361 N N . SER B 1 143 ? 13.797 28.688 -1.293 1 37.44 143 SER B N 1
ATOM 2362 C CA . SER B 1 143 ? 13.805 30.109 -0.958 1 37.44 143 SER B CA 1
ATOM 2363 C C . SER B 1 143 ? 14.75 30.406 0.201 1 37.44 143 SER B C 1
ATOM 2365 O O . SER B 1 143 ? 15.016 31.562 0.522 1 37.44 143 SER B O 1
ATOM 2367 N N . TYR B 1 144 ? 15.07 29.641 1.215 1 33.84 144 TYR B N 1
ATOM 2368 C CA . TYR B 1 144 ? 15.93 30.344 2.162 1 33.84 144 TYR B CA 1
ATOM 2369 C C . TYR B 1 144 ? 17.344 30.469 1.622 1 33.84 144 TYR B C 1
ATOM 2371 O O . TYR B 1 144 ? 18.172 29.562 1.801 1 33.84 144 TYR B O 1
ATOM 2379 N N . GLN B 1 145 ? 17.547 30.781 0.354 1 29 145 GLN B N 1
ATOM 2380 C CA . GLN B 1 145 ? 18.812 31.469 0.079 1 29 145 GLN B CA 1
ATOM 2381 C C . GLN B 1 145 ? 19.047 32.594 1.072 1 29 145 GLN B C 1
ATOM 2383 O O . GLN B 1 145 ? 18.203 33.5 1.227 1 29 145 GLN B O 1
ATOM 2388 N N . SER B 1 146 ? 19.734 32.375 2.17 1 28.52 146 SER B N 1
ATOM 2389 C CA . SER B 1 146 ? 20.406 33.469 2.881 1 28.52 146 SER B CA 1
ATOM 2390 C C . SER B 1 146 ? 21 34.469 1.91 1 28.52 146 SER B C 1
ATOM 2392 O O . SER B 1 146 ? 21.75 34.125 1.008 1 28.52 146 SER B O 1
ATOM 2394 N N . VAL B 1 147 ? 20.281 35.438 1.445 1 25.11 147 VAL B N 1
ATOM 2395 C CA . VAL B 1 147 ? 20.766 36.719 0.902 1 25.11 147 VAL B CA 1
ATOM 2396 C C . VAL B 1 147 ? 21.797 37.312 1.854 1 25.11 147 VAL B C 1
ATOM 2398 O O . VAL B 1 147 ? 21.453 37.719 2.965 1 25.11 147 VAL B O 1
ATOM 2401 N N . HIS B 1 148 ? 22.953 36.688 2.006 1 21.41 148 HIS B N 1
ATOM 2402 C CA . HIS B 1 148 ? 24.062 37.531 2.449 1 21.41 148 HIS B CA 1
ATOM 2403 C C . HIS B 1 148 ? 24.297 38.688 1.508 1 21.41 148 HIS B C 1
ATOM 2405 O O . HIS B 1 148 ? 24.547 38.5 0.316 1 21.41 148 HIS B O 1
ATOM 2411 N N . LEU B 1 149 ? 23.453 39.719 1.778 1 19.48 149 LEU B N 1
ATOM 2412 C CA . LEU B 1 149 ? 23.969 41.062 1.489 1 19.48 149 LEU B CA 1
ATOM 2413 C C . LEU B 1 149 ? 25.188 41.375 2.348 1 19.48 149 LEU B C 1
ATOM 2415 O O . LEU B 1 149 ? 25.281 40.938 3.498 1 19.48 149 LEU B O 1
#

Solvent-accessible surface area (backbone atoms only — not comparable to full-atom values): 17304 Å² total; per-residue (Å²): 127,85,78,73,69,70,77,37,73,45,80,43,52,61,41,55,50,71,60,56,59,41,77,80,51,92,49,49,72,42,84,71,60,83,74,77,38,45,91,62,79,84,50,59,67,62,50,45,52,69,69,63,32,50,39,35,36,38,29,47,87,46,45,59,29,38,30,32,29,75,60,87,80,24,35,41,29,35,38,26,36,62,58,82,89,49,77,78,50,91,96,52,68,36,20,42,55,46,80,45,75,39,64,32,84,28,87,36,38,31,83,44,70,34,33,36,32,36,31,32,34,33,67,52,99,74,48,46,76,44,74,70,46,75,70,44,65,61,67,79,75,63,68,79,59,79,74,78,121,126,86,79,72,68,69,77,38,72,45,81,43,52,60,40,56,48,72,61,58,58,41,77,80,50,94,48,47,70,42,85,70,59,84,73,77,38,46,92,63,80,85,49,60,67,62,51,45,53,70,70,62,34,49,38,34,36,36,29,45,87,45,44,59,29,37,28,30,30,74,58,89,79,23,34,41,29,34,38,26,35,62,56,82,88,48,78,77,51,92,96,52,67,37,18,43,55,47,79,47,75,40,62,33,83,29,88,37,37,30,81,45,72,34,32,34,34,36,32,32,35,33,67,53,99,75,47,48,77,43,74,70,47,75,68,45,66,61,68,79,77,62,67,80,60,78,75,79,123

Organism: Aegilops tauschii subsp. strangulata (NCBI:txid200361)

Foldseek 3Di:
DPPPDAADEEEDAADAPCVQVQVVDDKFFDDDDGRRHDPDHPCVVVVVVVVPRYLEYEYHDDQCDAIWDDDNRHIYGYQRRQDPVDDDDPPRFGKGKDKDWDWDDDPVDGPHTAWIKMWMFGPDPVSDTDRIDTRDGDPVVVPPPVPPD/DPPQDAADEEEDAADAPCVQVQVVDDKFFDDDDGRRHDPDHPCVVVVVVVVPRYLEYEYHDDQCDAIWDDDNRHIYGYQRRQDPVDDDDPPRFGKGKDKDWDWDDDPVDGPHTAWIKMWMFGPDPVSDTDRIDTRDGDPVVPPPPPPPD

pLDDT: mean 87.67, std 19.16, range [19.48, 98.88]

Secondary structure (DSSP, 8-state):
-------EEEE-SSPPGGGGGGGGS--BS-B-S-----SS--SHHHHHHHH--EEEEEE-S-TTB--EEEETTEEEEE-----TTS---TT---EEEEEEEEEP--SSS--SEEEEEEEEEESSTT--EEEEEEEEE--GGG-------/-------EEEE-SSPPGGGGGGGGS--BS-B-S-----SS--SHHHHHHHH--EEEEEE-S-TTB--EEEETTEEEEE-----TTS---TT---EEEEEEEEEP--SSS--SEEEEEEEEEESSTT--EEEEEEEEE---TT-------

Radius of gyration: 20.41 Å; Cα contacts (8 Å, |Δi|>4): 593; chains: 2; bounding box: 45×63×51 Å

InterPro domains:
  IPR029052 Metallo-dependent phosphatase-like [SSF56300] (9-126)

Sequence (298 aa):
QKNSLAPALSFFHIPNPEVRELWYTDFKGEYQEGVACSLINSGVLDTLVSMGDVKGVFLGHDHLNDFCGNLNGIWFCYGGGFGYHAYGRPHWPRRARVIYTQLKKGQRSWMGVESIQTWKLLDDENLSKIDEQVLWRDSDNDSYQSVHLQKNSLAPALSFFHIPNPEVRELWYTDFKGEYQEGVACSLINSGVLDTLVSMGDVKGVFLGHDHLNDFCGNLNGIWFCYGGGFGYHAYGRPHWPRRARVIYTQLKKGQRSWMGVESIQTWKLLDDENLSKIDEQVLWRDSDNDSYQSVHL